Protein AF-A0AAT9R7Y6-F1 (afdb_monomer_lite)

Sequence (185 aa):
MARWHEGDIVTPNVPTDHPEDPVGEVVMANPDGGVLVVFPLAGHEIYHPDELAPAERSRLYKESGWRVGDTVTPTIEIDHAYDRVGTITTITEHGDVVVLFPRAGERHYAPTCLAPADPSHRYRYKESDWRIGDAVTPTVETGHPDETVGEVHQITEDGDVVVLFARAGEEVYAPDRLAPAHRAP

Structure (mmCIF, N/CA/C/O backbone):
data_AF-A0AAT9R7Y6-F1
#
_entry.id   AF-A0AAT9R7Y6-F1
#
loop_
_atom_site.group_PDB
_atom_site.id
_atom_site.type_symbol
_atom_site.label_atom_id
_atom_site.label_alt_id
_atom_site.label_comp_id
_atom_site.label_asym_id
_atom_site.label_entity_id
_atom_site.label_seq_id
_atom_site.pdbx_PDB_ins_code
_atom_site.Cartn_x
_atom_site.Cartn_y
_atom_site.Cartn_z
_atom_site.occupancy
_atom_site.B_iso_or_equiv
_atom_site.auth_seq_id
_atom_site.auth_comp_id
_atom_site.auth_asym_id
_atom_site.auth_atom_id
_atom_site.pdbx_PDB_model_num
ATOM 1 N N . MET A 1 1 ? -3.098 -6.196 34.859 1.00 46.56 1 MET A N 1
ATOM 2 C CA . MET A 1 1 ? -3.034 -7.114 33.701 1.00 46.56 1 MET A CA 1
ATOM 3 C C . MET A 1 1 ? -3.306 -6.266 32.478 1.00 46.56 1 MET A C 1
ATOM 5 O O . MET A 1 1 ? -4.328 -5.591 32.482 1.00 46.56 1 MET A O 1
ATOM 9 N N . ALA A 1 2 ? -2.378 -6.208 31.520 1.00 54.97 2 ALA A N 1
ATOM 10 C CA . ALA A 1 2 ? -2.570 -5.411 30.313 1.00 54.97 2 ALA A CA 1
ATOM 11 C C . ALA A 1 2 ? -3.749 -5.997 29.522 1.00 54.97 2 ALA A C 1
ATOM 13 O O . ALA A 1 2 ? -3.766 -7.186 29.222 1.00 54.97 2 ALA A O 1
ATOM 14 N N . ARG A 1 3 ? -4.773 -5.172 29.291 1.00 74.31 3 ARG A N 1
ATOM 15 C CA . ARG A 1 3 ? -6.012 -5.551 28.593 1.00 74.31 3 ARG A CA 1
ATOM 16 C C . ARG A 1 3 ? -5.819 -5.672 27.074 1.00 74.31 3 ARG A C 1
ATOM 18 O O . ARG A 1 3 ? -6.680 -6.234 26.408 1.00 74.31 3 ARG A O 1
ATOM 25 N N . TRP A 1 4 ? -4.709 -5.148 26.569 1.00 84.06 4 TRP A N 1
ATOM 26 C CA . TRP A 1 4 ? -4.433 -4.930 25.157 1.00 84.06 4 TRP A CA 1
ATOM 27 C C . TRP A 1 4 ? -3.405 -5.924 24.629 1.00 84.06 4 TRP A C 1
ATOM 29 O O . TRP A 1 4 ? -2.445 -6.255 25.329 1.00 84.06 4 TRP A O 1
ATOM 39 N N . HIS A 1 5 ? -3.611 -6.367 23.397 1.00 82.69 5 HIS A N 1
ATOM 40 C CA . HIS A 1 5 ? -2.756 -7.288 22.661 1.00 82.69 5 HIS A CA 1
ATOM 41 C C . HIS A 1 5 ? -2.187 -6.594 21.426 1.00 82.69 5 HIS A C 1
ATOM 43 O O . HIS A 1 5 ? -2.750 -5.623 20.929 1.00 82.69 5 HIS A O 1
ATOM 49 N N . GLU A 1 6 ? -1.061 -7.100 20.931 1.00 82.62 6 GLU A N 1
ATOM 50 C CA . GLU A 1 6 ? -0.504 -6.669 19.649 1.00 82.62 6 GLU A CA 1
ATOM 51 C C . GLU A 1 6 ? -1.543 -6.850 18.526 1.00 82.62 6 GLU A C 1
ATOM 53 O O . GLU A 1 6 ? -2.203 -7.889 18.449 1.00 82.62 6 GLU A O 1
ATOM 58 N N . GLY A 1 7 ? -1.721 -5.817 17.703 1.00 71.88 7 GLY A N 1
ATOM 59 C CA . GLY A 1 7 ? -2.751 -5.713 16.669 1.00 71.88 7 GLY A CA 1
ATOM 60 C C . GLY A 1 7 ? -4.094 -5.131 17.137 1.00 71.88 7 GLY A C 1
ATOM 61 O O . GLY A 1 7 ? -4.954 -4.851 16.297 1.00 71.88 7 GLY A O 1
ATOM 62 N N . ASP A 1 8 ? -4.308 -4.925 18.446 1.00 78.69 8 ASP A N 1
ATOM 63 C CA . ASP A 1 8 ? -5.519 -4.256 18.939 1.00 78.69 8 ASP A CA 1
ATOM 64 C C . ASP A 1 8 ? -5.539 -2.798 18.489 1.00 78.69 8 ASP A C 1
ATOM 66 O O . ASP A 1 8 ? -4.523 -2.107 18.512 1.00 78.69 8 ASP A O 1
ATOM 70 N N . ILE A 1 9 ? -6.715 -2.299 18.110 1.00 80.31 9 ILE A N 1
ATOM 71 C CA . ILE A 1 9 ? -6.837 -0.943 17.572 1.00 80.31 9 ILE A CA 1
ATOM 72 C C . ILE A 1 9 ? -7.627 -0.066 18.515 1.00 80.31 9 ILE A C 1
ATOM 74 O O . ILE A 1 9 ? -8.733 -0.391 18.962 1.00 80.31 9 ILE A O 1
ATOM 78 N N . VAL A 1 10 ? -7.000 1.054 18.839 1.00 83.75 10 VAL A N 1
ATOM 79 C CA . VAL A 1 10 ? -7.324 1.845 20.010 1.00 83.75 10 VAL A CA 1
ATOM 80 C C . VAL A 1 10 ? -7.398 3.319 19.661 1.00 83.75 10 VAL A C 1
ATOM 82 O O . VAL A 1 10 ? -6.774 3.802 18.717 1.00 83.75 10 VAL A O 1
ATOM 85 N N . THR A 1 11 ? -8.178 4.030 20.458 1.00 86.31 11 THR A N 1
ATOM 86 C CA . THR A 1 11 ? -8.252 5.485 20.459 1.00 86.31 11 THR A CA 1
ATOM 87 C C . THR A 1 11 ? -7.922 5.968 21.864 1.00 86.31 11 THR A C 1
ATOM 89 O O . THR A 1 11 ? -8.526 5.468 22.824 1.00 86.31 11 THR A O 1
ATOM 92 N N . PRO A 1 12 ? -7.000 6.932 22.017 1.00 87.00 12 PRO A N 1
ATOM 93 C CA . PRO A 1 12 ? -6.806 7.613 23.284 1.00 87.00 12 PRO A CA 1
ATOM 94 C C . PRO A 1 12 ? -8.111 8.247 23.770 1.00 87.00 12 PRO A C 1
ATOM 96 O O . PRO A 1 12 ? -8.802 8.941 23.027 1.00 87.00 12 PRO A O 1
ATOM 99 N N . ASN A 1 13 ? -8.461 8.018 25.032 1.00 84.69 13 ASN A N 1
ATOM 100 C CA . ASN A 1 13 ? -9.582 8.686 25.698 1.00 84.69 13 ASN A CA 1
ATOM 101 C C . ASN A 1 13 ? -9.135 9.936 26.486 1.00 84.69 13 ASN A C 1
ATOM 103 O O . ASN A 1 13 ? -9.957 10.613 27.110 1.00 84.69 13 ASN A O 1
ATOM 107 N N . VAL A 1 14 ? -7.838 10.245 26.427 1.00 85.12 14 VAL A N 1
ATOM 108 C CA . VAL A 1 14 ? -7.195 11.446 26.961 1.00 85.12 14 VAL A CA 1
ATOM 109 C C . VAL A 1 14 ? -6.924 12.456 25.838 1.00 85.12 14 VAL A C 1
ATOM 111 O O . VAL A 1 14 ? -6.884 12.072 24.670 1.00 85.12 14 VAL A O 1
ATOM 114 N N . PRO A 1 15 ? -6.747 13.754 26.150 1.00 83.06 15 PRO A N 1
ATOM 115 C CA . PRO A 1 15 ? -6.345 14.740 25.149 1.00 83.06 15 PRO A CA 1
ATOM 116 C C . PRO A 1 15 ? -5.016 14.358 24.481 1.00 83.06 15 PRO A C 1
ATOM 118 O O . PRO A 1 15 ? -4.038 14.114 25.184 1.00 83.06 15 PRO A O 1
ATOM 121 N N . THR A 1 16 ? -4.988 14.355 23.147 1.00 79.44 16 THR A N 1
ATOM 122 C CA . THR A 1 16 ? -3.784 14.123 22.325 1.00 79.44 16 THR A CA 1
ATOM 123 C C . THR A 1 16 ? -3.357 15.432 21.654 1.00 79.44 16 THR A C 1
ATOM 125 O O . THR A 1 16 ? -4.170 16.347 21.483 1.00 79.44 16 THR A O 1
ATOM 128 N N . ASP A 1 17 ? -2.078 15.553 21.305 1.00 77.38 17 ASP A N 1
ATOM 129 C CA . ASP A 1 17 ? -1.523 16.686 20.552 1.00 77.38 17 ASP A CA 1
ATOM 130 C C . ASP A 1 17 ? -1.648 16.528 19.022 1.00 77.38 17 ASP A C 1
ATOM 132 O O . ASP A 1 17 ? -1.285 17.443 18.285 1.00 77.38 17 ASP A O 1
ATOM 136 N N . HIS A 1 18 ? -2.242 15.422 18.569 1.00 69.56 18 HIS A N 1
ATOM 137 C CA . HIS A 1 18 ? -2.509 15.050 17.176 1.00 69.56 18 HIS A CA 1
ATOM 138 C C . HIS A 1 18 ? -3.977 14.589 17.011 1.00 69.56 18 HIS A C 1
ATOM 140 O O . HIS A 1 18 ? -4.252 13.433 16.681 1.00 69.56 18 HIS A O 1
ATOM 146 N N . PRO A 1 19 ? -4.973 15.464 17.265 1.00 68.00 19 PRO A N 1
ATOM 147 C CA . PRO A 1 19 ? -6.396 15.111 17.178 1.00 68.00 19 PRO A CA 1
ATOM 148 C C . PRO A 1 19 ? -6.853 14.692 15.769 1.00 68.00 19 PRO A C 1
ATOM 150 O O . PRO A 1 19 ? -7.912 14.082 15.620 1.00 68.00 19 PRO A O 1
ATOM 153 N N . GLU A 1 20 ? -6.084 15.034 14.737 1.00 65.94 20 GLU A N 1
ATOM 154 C CA . GLU A 1 20 ? -6.252 14.575 13.359 1.00 65.94 20 GLU A CA 1
ATOM 155 C C . GLU A 1 20 ? -5.920 13.091 13.154 1.00 65.94 20 GLU A C 1
ATOM 157 O O . GLU A 1 20 ? -6.312 12.527 12.132 1.00 65.94 20 GLU A O 1
ATOM 162 N N . ASP A 1 21 ? -5.247 12.459 14.119 1.00 70.25 21 ASP A N 1
ATOM 163 C CA . ASP A 1 21 ? -4.779 11.077 14.051 1.00 70.25 21 ASP A CA 1
ATOM 164 C C . ASP A 1 21 ? -5.246 10.245 15.265 1.00 70.25 21 ASP A C 1
ATOM 166 O O . ASP A 1 21 ? -4.451 9.756 16.061 1.00 70.25 21 ASP A O 1
ATOM 170 N N . PRO A 1 22 ? -6.569 10.089 15.467 1.00 74.19 22 PRO A N 1
ATOM 171 C CA . PRO A 1 22 ? -7.130 9.590 16.724 1.00 74.19 22 PRO A CA 1
ATOM 172 C C . PRO A 1 22 ? -7.092 8.060 16.876 1.00 74.19 22 PRO A C 1
ATOM 174 O O . PRO A 1 22 ? -7.660 7.523 17.831 1.00 74.19 22 PRO A O 1
ATOM 177 N N . VAL A 1 23 ? -6.518 7.328 15.919 1.00 80.81 23 VAL A N 1
ATOM 178 C CA . VAL A 1 23 ? -6.541 5.859 15.907 1.00 80.81 23 VAL A CA 1
ATOM 179 C C . VAL A 1 23 ? -5.156 5.310 15.672 1.00 80.81 23 VAL A C 1
ATOM 181 O O . VAL A 1 23 ? -4.542 5.597 14.650 1.00 80.81 23 VAL A O 1
ATOM 184 N N . GLY A 1 24 ? -4.725 4.446 16.581 1.00 81.50 24 GLY A N 1
ATOM 185 C CA . GLY A 1 24 ? -3.465 3.737 16.460 1.00 81.50 24 GLY A CA 1
ATOM 186 C C . GLY A 1 24 ? -3.615 2.240 16.692 1.00 81.50 24 GLY A C 1
ATOM 187 O O . GLY A 1 24 ? -4.640 1.751 17.181 1.00 81.50 24 GLY A O 1
ATOM 188 N N . GLU A 1 25 ? -2.575 1.511 16.315 1.00 84.12 25 GLU A N 1
ATOM 189 C CA . GLU A 1 25 ? -2.444 0.070 16.500 1.00 84.12 25 GLU A CA 1
ATOM 190 C C . GLU A 1 25 ? -1.511 -0.227 17.669 1.00 84.12 25 GLU A C 1
ATOM 192 O O . GLU A 1 25 ? -0.417 0.325 17.763 1.00 84.12 25 GLU A O 1
ATOM 197 N N . VAL A 1 26 ? -1.921 -1.116 18.564 1.00 86.25 26 VAL A N 1
ATOM 198 C CA . VAL A 1 26 ? -1.060 -1.617 19.630 1.00 86.25 26 VAL A CA 1
ATOM 199 C C . VAL A 1 26 ? 0.008 -2.506 19.006 1.00 86.25 26 VAL A C 1
ATO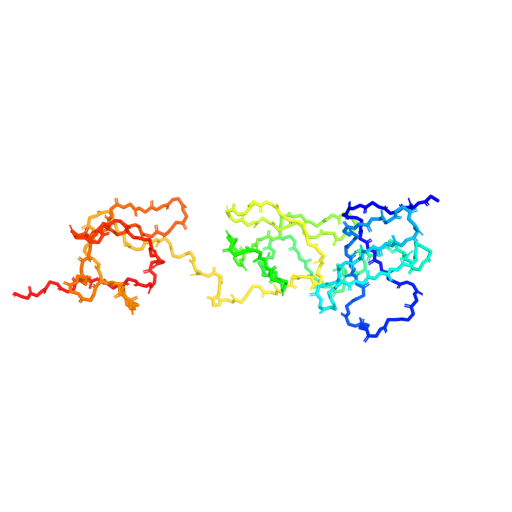M 201 O O . VAL A 1 26 ? -0.300 -3.565 18.476 1.00 86.25 26 VAL A O 1
ATOM 204 N N . VAL A 1 27 ? 1.273 -2.117 19.117 1.00 86.88 27 VAL A N 1
ATOM 205 C CA . VAL A 1 27 ? 2.407 -2.930 18.636 1.00 86.88 27 VAL A CA 1
ATOM 206 C C . VAL A 1 27 ? 3.106 -3.676 19.767 1.00 86.88 27 VAL A C 1
ATOM 208 O O . VAL A 1 27 ? 3.851 -4.620 19.534 1.00 86.88 27 VAL A O 1
ATOM 211 N N . MET A 1 28 ? 2.897 -3.249 21.016 1.00 86.31 28 MET A N 1
ATOM 212 C CA . MET A 1 28 ? 3.479 -3.909 22.180 1.00 86.31 28 MET A CA 1
ATOM 213 C C . MET A 1 28 ? 2.728 -3.538 23.456 1.00 86.31 28 MET A C 1
ATOM 215 O O . MET A 1 28 ? 2.480 -2.365 23.726 1.00 86.31 28 MET A O 1
ATOM 219 N N . ALA A 1 29 ? 2.439 -4.529 24.296 1.00 83.88 29 ALA A N 1
ATOM 220 C CA . ALA A 1 29 ? 2.005 -4.307 25.671 1.00 83.88 29 ALA A CA 1
ATOM 221 C C . ALA A 1 29 ? 3.165 -4.630 26.622 1.00 83.88 29 ALA A C 1
ATOM 223 O O . ALA A 1 29 ? 3.562 -5.789 26.766 1.00 83.88 29 ALA A O 1
ATOM 224 N N . ASN A 1 30 ? 3.719 -3.608 27.275 1.00 78.06 30 ASN A N 1
ATOM 225 C CA . ASN A 1 30 ? 4.827 -3.784 28.203 1.00 78.06 30 ASN A CA 1
ATOM 226 C C . ASN A 1 30 ? 4.354 -4.471 29.495 1.00 78.06 30 ASN A C 1
ATOM 228 O O . ASN A 1 30 ? 3.314 -4.098 30.052 1.00 78.06 30 ASN A O 1
ATOM 232 N N . PRO A 1 31 ? 5.152 -5.403 30.051 1.00 68.75 31 PRO A N 1
ATOM 233 C CA . PRO A 1 31 ? 4.879 -6.009 31.357 1.00 68.75 31 PRO A CA 1
ATOM 234 C C . PRO A 1 31 ? 4.775 -4.973 32.483 1.00 68.75 31 PRO A C 1
ATOM 236 O O . PRO A 1 31 ? 4.030 -5.173 33.441 1.00 68.75 31 PRO A O 1
ATOM 239 N N . ASP A 1 32 ? 5.484 -3.852 32.324 1.00 73.25 32 ASP A N 1
ATOM 240 C CA . ASP A 1 32 ? 5.556 -2.740 33.276 1.00 73.25 32 ASP A CA 1
ATOM 241 C C . ASP A 1 32 ? 4.325 -1.814 33.235 1.00 73.25 32 ASP A C 1
ATOM 243 O O . ASP A 1 32 ? 4.247 -0.850 33.993 1.00 73.25 32 ASP A O 1
ATOM 247 N N . GLY A 1 33 ? 3.337 -2.120 32.383 1.00 76.69 33 GLY A N 1
ATOM 248 C CA . GLY A 1 33 ? 2.025 -1.472 32.388 1.00 76.69 33 GLY A CA 1
ATOM 249 C C . GLY A 1 33 ? 1.839 -0.336 31.385 1.00 76.69 33 GLY A C 1
ATOM 250 O O . GLY A 1 33 ? 0.846 0.367 31.496 1.00 76.69 33 GLY A O 1
ATOM 251 N N . GLY A 1 34 ? 2.741 -0.159 30.417 1.00 88.00 34 GLY A N 1
ATOM 252 C CA . GLY A 1 34 ? 2.553 0.747 29.275 1.00 88.00 34 GLY A CA 1
ATOM 253 C C . GLY A 1 34 ? 2.140 -0.002 28.006 1.00 88.00 34 GLY A C 1
ATOM 254 O O . GLY A 1 34 ? 2.498 -1.163 27.826 1.00 88.00 34 GLY A O 1
ATOM 255 N N . VAL A 1 35 ? 1.410 0.657 27.115 1.00 90.88 35 VAL A N 1
ATOM 256 C CA . VAL A 1 35 ? 0.997 0.130 25.809 1.00 90.88 35 VAL A CA 1
ATOM 257 C C . VAL A 1 35 ? 1.606 1.014 24.736 1.00 90.88 35 VAL A C 1
ATOM 259 O O . VAL A 1 35 ? 1.324 2.207 24.697 1.00 90.88 35 VAL A O 1
ATOM 262 N N . LEU A 1 36 ? 2.461 0.437 23.896 1.00 91.25 36 LEU A N 1
ATOM 263 C CA . LEU A 1 36 ? 3.014 1.112 22.732 1.00 91.25 36 LEU A CA 1
ATOM 264 C C . LEU A 1 36 ? 1.991 1.032 21.602 1.00 91.25 36 LEU A C 1
ATOM 266 O O . LEU A 1 36 ? 1.626 -0.060 21.159 1.00 91.25 36 LEU A O 1
ATOM 270 N N . VAL A 1 37 ? 1.546 2.198 21.161 1.00 88.75 37 VAL A N 1
ATOM 271 C CA . VAL A 1 37 ? 0.582 2.399 20.088 1.00 88.75 37 VAL A CA 1
ATOM 272 C C . VAL A 1 37 ? 1.287 3.123 18.948 1.00 88.75 37 VAL A C 1
ATOM 274 O O . VAL A 1 37 ? 2.041 4.064 19.181 1.00 88.75 37 VAL A O 1
ATOM 277 N N . VAL A 1 38 ? 1.063 2.682 17.717 1.00 84.69 38 VAL A N 1
ATOM 278 C CA . VAL A 1 38 ? 1.555 3.351 16.513 1.00 84.69 38 VAL A CA 1
ATOM 279 C C . VAL A 1 38 ? 0.387 3.993 15.798 1.00 84.69 38 VAL A C 1
ATOM 281 O O . VAL A 1 38 ? -0.538 3.307 15.362 1.00 84.69 38 VAL A O 1
ATOM 284 N N . PHE A 1 39 ? 0.449 5.311 15.671 1.00 80.50 39 PHE A N 1
ATOM 285 C CA . PHE A 1 39 ? -0.481 6.095 14.884 1.00 80.50 39 PHE A CA 1
ATOM 286 C C . PHE A 1 39 ? 0.083 6.363 13.477 1.00 80.50 39 PHE A C 1
ATOM 288 O O . PHE A 1 39 ? 1.293 6.562 13.327 1.00 80.50 39 PHE A O 1
ATOM 295 N N . PRO A 1 40 ? -0.768 6.377 12.439 1.00 70.88 40 PRO A N 1
ATOM 296 C CA . PRO A 1 40 ? -0.383 6.623 11.048 1.00 70.88 40 PRO A CA 1
ATOM 297 C C . PRO A 1 40 ? 0.440 7.890 10.774 1.00 70.88 40 PRO A C 1
ATOM 299 O O . PRO A 1 40 ? 1.342 7.856 9.937 1.00 70.88 40 PRO A O 1
ATOM 302 N N . LEU A 1 41 ? 0.113 9.008 11.422 1.00 66.81 41 LEU A N 1
ATOM 303 C CA . LEU A 1 41 ? 0.727 10.324 11.215 1.00 66.81 41 LEU A CA 1
ATOM 304 C C . LEU A 1 41 ? 1.649 10.710 12.377 1.00 66.81 41 LEU A C 1
ATOM 306 O O . LEU A 1 41 ? 2.736 11.235 12.137 1.00 66.81 41 LEU A O 1
ATOM 310 N N . ALA A 1 42 ? 1.228 10.454 13.619 1.00 73.31 42 ALA A N 1
ATOM 311 C CA . ALA A 1 42 ? 1.977 10.828 14.820 1.00 73.31 42 ALA A CA 1
ATOM 312 C C . ALA A 1 42 ? 3.100 9.834 15.169 1.00 73.31 42 ALA A C 1
ATOM 314 O O . ALA A 1 42 ? 4.061 10.183 15.856 1.00 73.31 42 ALA A O 1
ATOM 315 N N . GLY A 1 43 ? 3.046 8.610 14.636 1.00 79.94 43 GLY A N 1
ATOM 316 C CA . GLY A 1 43 ? 4.054 7.587 14.882 1.00 79.94 43 GLY A CA 1
ATOM 317 C C . GLY A 1 43 ? 3.874 6.897 16.235 1.00 79.94 43 GLY A C 1
ATOM 318 O O . GLY A 1 43 ? 2.763 6.572 16.636 1.00 79.94 43 GLY A O 1
ATOM 319 N N . HIS A 1 44 ? 4.979 6.573 16.907 1.00 88.00 44 HIS A N 1
ATOM 320 C CA . HIS A 1 44 ? 4.973 5.699 18.083 1.00 88.00 44 HIS A CA 1
ATOM 321 C C . HIS A 1 44 ? 4.746 6.479 19.377 1.00 88.00 44 HIS A C 1
ATOM 323 O O . HIS A 1 44 ? 5.513 7.389 19.690 1.00 88.00 44 HIS A O 1
ATOM 329 N N . GLU A 1 45 ? 3.796 6.032 20.190 1.00 89.69 45 GLU A N 1
ATOM 330 C CA . GLU A 1 45 ? 3.478 6.640 21.478 1.00 89.69 45 GLU A CA 1
ATOM 331 C C . GLU A 1 45 ? 3.133 5.604 22.548 1.00 89.69 45 GLU A C 1
ATOM 333 O O . GLU A 1 45 ? 2.643 4.516 22.257 1.00 89.69 45 GLU A O 1
ATOM 338 N N . ILE A 1 46 ? 3.389 5.937 23.815 1.00 90.88 46 ILE A N 1
ATOM 339 C CA . ILE A 1 46 ? 3.147 5.038 24.946 1.00 90.88 46 ILE A CA 1
ATOM 340 C C . ILE A 1 46 ? 2.003 5.584 25.792 1.00 90.88 46 ILE A C 1
ATOM 342 O O . ILE A 1 46 ? 2.095 6.692 26.313 1.00 90.88 46 ILE A O 1
ATOM 346 N N . TYR A 1 47 ? 0.985 4.754 25.995 1.00 89.38 47 TYR A N 1
ATOM 347 C CA . TYR A 1 47 ? -0.192 5.058 26.805 1.00 89.38 47 TYR A CA 1
ATOM 348 C C . TYR A 1 47 ? -0.294 4.136 28.012 1.00 89.38 47 TYR A C 1
ATOM 350 O O . TYR A 1 47 ? 0.157 2.986 27.988 1.00 89.38 47 TYR A O 1
ATOM 358 N N . HIS A 1 48 ? -0.953 4.603 29.068 1.00 90.62 48 HIS A N 1
ATOM 359 C CA . HIS A 1 48 ? -1.454 3.706 30.097 1.00 90.62 48 HIS A CA 1
ATOM 360 C C . HIS A 1 48 ? -2.660 2.907 29.545 1.00 90.62 48 HIS A C 1
ATOM 362 O O . HIS A 1 48 ? -3.489 3.467 28.830 1.00 90.62 48 HIS A O 1
ATOM 368 N N . PRO A 1 49 ? -2.837 1.613 29.881 1.00 88.00 49 PRO A N 1
ATOM 369 C CA . PRO A 1 49 ? -3.940 0.786 29.386 1.00 88.00 49 PRO A CA 1
ATOM 370 C C . PRO A 1 49 ? -5.336 1.383 29.588 1.00 88.00 49 PRO A C 1
ATOM 372 O O . PRO A 1 49 ? -6.226 1.120 28.783 1.00 88.00 49 PRO A O 1
ATOM 375 N N . ASP A 1 50 ? -5.525 2.159 30.656 1.00 88.12 50 ASP A N 1
ATOM 376 C CA . ASP A 1 50 ? -6.801 2.813 30.980 1.00 88.12 50 ASP A CA 1
ATOM 377 C C . ASP A 1 50 ? -7.039 4.111 30.183 1.00 88.12 50 ASP A C 1
ATOM 379 O O . ASP A 1 50 ? -8.169 4.595 30.116 1.00 88.12 50 ASP A O 1
ATOM 383 N N . GLU A 1 51 ? -5.996 4.662 29.556 1.00 89.94 51 GLU A N 1
ATOM 384 C CA . GLU A 1 51 ? -6.071 5.842 28.678 1.00 89.94 51 GLU A CA 1
ATOM 385 C C . GLU A 1 51 ? -6.484 5.473 27.249 1.00 89.94 51 GLU A C 1
ATOM 387 O O . GLU A 1 51 ? -6.665 6.340 26.398 1.00 89.94 51 GLU A O 1
ATOM 392 N N . LEU A 1 52 ? -6.651 4.179 26.979 1.00 87.19 52 LEU A N 1
ATOM 393 C CA . LEU A 1 52 ? -7.051 3.648 25.689 1.00 87.19 52 LEU A CA 1
ATOM 394 C C . LEU A 1 52 ? -8.488 3.134 25.758 1.00 87.19 52 LEU A C 1
ATOM 396 O O . LEU A 1 52 ? -8.912 2.485 26.717 1.00 87.19 52 LEU A O 1
ATOM 400 N N . ALA A 1 53 ? -9.245 3.404 24.706 1.00 84.50 53 ALA A N 1
ATOM 401 C CA . ALA A 1 53 ? -10.525 2.773 24.436 1.00 84.50 53 ALA A CA 1
ATOM 402 C C . ALA A 1 53 ? -10.420 1.970 23.134 1.00 84.50 53 ALA A C 1
ATOM 404 O O . ALA A 1 53 ? -9.628 2.337 22.264 1.00 84.50 53 ALA A O 1
ATOM 405 N N . PRO A 1 54 ? -11.216 0.898 22.954 1.00 79.81 54 PRO A N 1
ATOM 406 C CA . PRO A 1 54 ? -11.320 0.259 21.651 1.00 79.81 54 PRO A CA 1
ATOM 407 C C . PRO A 1 54 ? -11.775 1.311 20.643 1.00 79.81 54 PRO A C 1
ATOM 409 O O . PRO A 1 54 ? -12.753 2.018 20.903 1.00 79.81 54 PRO A O 1
ATOM 412 N N . ALA A 1 55 ? -11.077 1.434 19.518 1.00 70.81 55 ALA A N 1
ATOM 413 C CA . ALA A 1 55 ? -11.497 2.378 18.496 1.00 70.81 55 ALA A CA 1
ATOM 414 C C . ALA A 1 55 ? -12.875 1.957 17.956 1.00 70.81 55 ALA A C 1
ATOM 416 O O . ALA A 1 55 ? -13.066 0.816 17.526 1.00 70.81 55 ALA A O 1
ATOM 417 N N . GLU A 1 56 ? -13.843 2.878 17.924 1.00 61.88 56 GLU A N 1
ATOM 418 C CA . GLU A 1 56 ? -15.107 2.670 17.207 1.00 61.88 56 GLU A CA 1
ATOM 419 C C . GLU A 1 56 ? -14.860 2.795 15.694 1.00 61.88 56 GLU A C 1
ATOM 421 O O . GLU A 1 56 ? -15.280 3.750 15.034 1.00 61.88 56 GLU A O 1
ATOM 426 N N . ARG A 1 57 ? -14.172 1.798 15.126 1.00 53.81 57 ARG A N 1
ATOM 427 C CA . ARG A 1 57 ? -13.852 1.669 13.693 1.00 53.81 57 ARG A CA 1
ATOM 428 C C . ARG A 1 57 ? -15.098 1.853 12.793 1.00 53.81 57 ARG A C 1
ATOM 430 O O . ARG A 1 57 ? -15.000 2.357 11.675 1.00 53.81 57 ARG A O 1
ATOM 437 N N . SER A 1 58 ? -16.300 1.577 13.305 1.00 43.81 58 SER A N 1
ATOM 438 C CA . SER A 1 58 ? -17.584 1.685 12.599 1.00 43.81 58 SER A CA 1
ATOM 439 C C . SER A 1 58 ? -18.129 3.115 12.504 1.00 43.81 58 SER A C 1
ATOM 441 O O . SER A 1 58 ? -18.976 3.381 11.647 1.00 43.81 58 SER A O 1
ATOM 443 N N . ARG A 1 59 ? -17.648 4.053 13.328 1.00 51.78 59 ARG A N 1
ATOM 444 C CA . ARG A 1 59 ? -17.920 5.489 13.165 1.00 51.78 59 ARG A CA 1
ATOM 445 C C . ARG A 1 59 ? -17.019 6.098 12.090 1.00 51.78 59 ARG A C 1
ATOM 447 O O . ARG A 1 59 ? -17.522 6.780 11.204 1.00 51.78 59 ARG A O 1
ATOM 454 N N . LEU A 1 60 ? -15.733 5.751 12.102 1.00 50.25 60 LEU A N 1
ATOM 455 C CA . LEU A 1 60 ? -14.746 6.205 11.114 1.00 50.25 60 LEU A CA 1
ATOM 456 C C . LEU A 1 60 ? -15.062 5.703 9.700 1.00 50.25 60 LEU A C 1
ATOM 458 O O . LEU A 1 60 ? -14.963 6.463 8.744 1.00 50.25 60 LEU A O 1
ATOM 462 N N . TYR A 1 61 ? -15.545 4.464 9.567 1.00 49.31 61 TYR A N 1
ATOM 463 C CA . TYR A 1 61 ? -16.092 3.952 8.306 1.00 49.31 61 TYR A CA 1
ATOM 464 C C . TYR A 1 61 ? -17.316 4.751 7.812 1.00 49.31 61 TYR A C 1
ATOM 466 O O . TYR A 1 61 ? -17.417 5.096 6.634 1.00 49.31 61 TYR A O 1
ATOM 474 N N . LYS A 1 62 ? -18.270 5.065 8.702 1.00 51.12 62 LYS A N 1
ATOM 475 C CA . LYS A 1 62 ? -19.476 5.827 8.325 1.00 51.12 62 LYS A CA 1
ATOM 476 C C . LYS A 1 62 ? -19.144 7.243 7.856 1.00 51.12 62 LYS A C 1
ATOM 478 O O . LYS A 1 62 ? -19.872 7.781 7.026 1.00 51.12 62 LYS A O 1
ATOM 483 N N . GLU A 1 63 ? -18.074 7.827 8.385 1.00 55.97 63 GLU A N 1
ATOM 484 C CA . GLU A 1 63 ? -17.589 9.159 8.020 1.00 55.97 63 GLU A CA 1
ATOM 485 C C . GLU A 1 63 ? -16.711 9.134 6.751 1.00 55.97 63 GLU A C 1
ATOM 487 O O . GLU A 1 63 ? -16.731 10.100 5.991 1.00 55.97 63 GLU A O 1
ATOM 492 N N . SER A 1 64 ? -16.015 8.026 6.458 1.00 59.50 64 SER A N 1
ATOM 493 C CA . SER A 1 64 ? -15.160 7.897 5.266 1.00 59.50 64 SER A CA 1
ATOM 494 C C . SER A 1 64 ? -15.930 7.625 3.968 1.00 59.50 64 SER A C 1
ATOM 496 O O . SER A 1 64 ? -15.448 7.943 2.883 1.00 59.50 64 SER A O 1
ATOM 498 N N . GLY A 1 65 ? -17.126 7.032 4.054 1.00 69.56 65 GLY A N 1
ATOM 499 C CA . GLY A 1 65 ? -17.982 6.769 2.891 1.00 69.56 65 GLY A CA 1
ATOM 500 C C . GLY A 1 65 ? -17.469 5.682 1.936 1.00 69.56 65 GLY A C 1
AT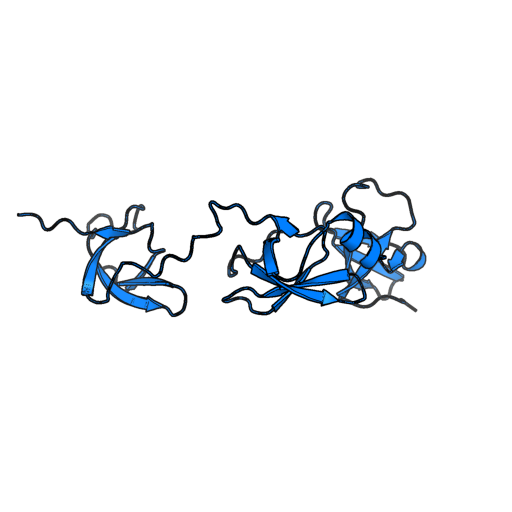OM 501 O O . GLY A 1 65 ? -18.012 5.558 0.835 1.00 69.56 65 GLY A O 1
ATOM 502 N N . TRP A 1 66 ? -16.464 4.903 2.356 1.00 81.50 66 TRP A N 1
ATOM 503 C CA . TRP A 1 66 ? -15.873 3.813 1.575 1.00 81.50 66 TRP A CA 1
ATOM 504 C C . TRP A 1 66 ? -16.889 2.724 1.231 1.00 81.50 66 TRP A C 1
ATOM 506 O O . TRP A 1 66 ? -17.837 2.469 1.973 1.00 81.50 66 TRP A O 1
ATOM 516 N N . ARG A 1 67 ? -16.697 2.049 0.100 1.00 84.06 67 ARG A N 1
ATOM 517 C CA . ARG A 1 67 ? -17.548 0.945 -0.352 1.00 84.06 67 ARG A CA 1
ATOM 518 C C . ARG A 1 67 ? -16.701 -0.223 -0.826 1.00 84.06 67 ARG A C 1
ATOM 520 O O . ARG A 1 67 ? -15.626 -0.046 -1.390 1.00 84.06 67 ARG A O 1
ATOM 527 N N . VAL A 1 68 ? -17.227 -1.435 -0.648 1.00 84.38 68 VAL A N 1
ATOM 528 C CA . VAL A 1 68 ? -16.681 -2.618 -1.324 1.00 84.38 68 VAL A CA 1
ATOM 529 C C . VAL A 1 68 ? -16.658 -2.348 -2.830 1.00 84.38 68 VAL A C 1
ATOM 531 O O . VAL A 1 68 ? -17.660 -1.914 -3.400 1.00 84.38 68 VAL A O 1
ATOM 534 N N . GLY A 1 69 ? -15.509 -2.596 -3.453 1.00 80.19 69 GLY A N 1
ATOM 535 C CA . GLY A 1 69 ? -15.224 -2.291 -4.852 1.00 80.19 69 GLY A CA 1
ATOM 536 C C . GLY A 1 69 ? -14.497 -0.964 -5.085 1.00 80.19 69 GLY A C 1
ATOM 537 O O . GLY A 1 69 ? -14.001 -0.757 -6.192 1.00 80.19 69 GLY A O 1
ATOM 538 N N . ASP A 1 70 ? -14.382 -0.085 -4.083 1.00 84.50 70 ASP A N 1
ATOM 539 C CA . ASP A 1 70 ? -13.600 1.142 -4.239 1.00 84.50 70 ASP A CA 1
ATOM 540 C C . ASP A 1 70 ? -12.109 0.822 -4.383 1.00 84.50 70 ASP A C 1
ATOM 542 O O . ASP A 1 70 ? -11.562 -0.077 -3.738 1.00 84.50 70 ASP A O 1
ATOM 546 N N . THR A 1 71 ? -11.445 1.592 -5.240 1.00 84.75 71 THR A N 1
ATOM 547 C CA . THR A 1 71 ? -10.004 1.506 -5.469 1.00 84.75 71 THR A CA 1
ATOM 548 C C . THR A 1 71 ? -9.286 2.532 -4.597 1.00 84.75 71 THR A C 1
ATOM 550 O O . THR A 1 71 ? -9.565 3.733 -4.692 1.00 84.75 71 THR A O 1
ATOM 553 N N . VAL A 1 72 ? -8.345 2.071 -3.775 1.00 83.75 72 VAL A N 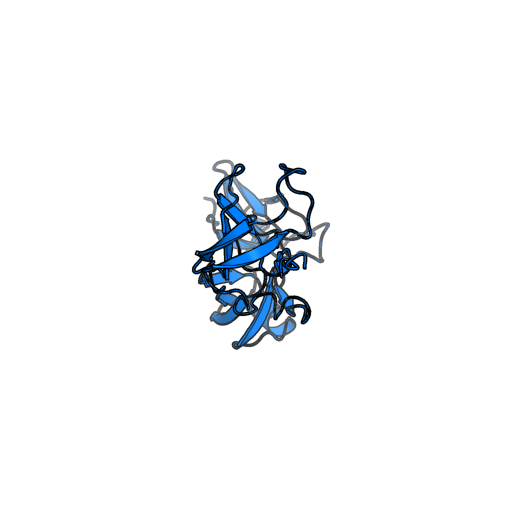1
ATOM 554 C CA . VAL A 1 72 ? -7.705 2.868 -2.719 1.00 83.75 72 VAL A CA 1
ATOM 555 C C . VAL A 1 72 ? -6.186 2.719 -2.715 1.00 83.75 72 VAL A C 1
ATOM 557 O O . VAL A 1 72 ? -5.640 1.724 -3.193 1.00 83.75 72 VAL A O 1
ATOM 560 N N . THR A 1 73 ? -5.512 3.717 -2.150 1.00 81.06 73 THR A N 1
ATOM 561 C CA . THR A 1 73 ? -4.067 3.729 -1.906 1.00 81.06 73 THR A CA 1
ATOM 562 C C . THR A 1 73 ? -3.816 3.953 -0.417 1.00 81.06 73 THR A C 1
ATOM 564 O O . THR A 1 73 ? -4.380 4.900 0.137 1.00 81.06 73 THR A O 1
ATOM 567 N N . PRO A 1 74 ? -2.986 3.127 0.242 1.00 75.19 74 PRO A N 1
ATOM 568 C CA . PRO A 1 74 ? -2.589 3.384 1.620 1.00 75.19 74 PRO A CA 1
ATOM 569 C C . PRO A 1 74 ? -1.804 4.691 1.752 1.00 75.19 74 PRO A C 1
ATOM 571 O O . PRO A 1 74 ? -0.959 5.000 0.913 1.00 75.19 74 PRO A O 1
ATOM 574 N N . THR A 1 75 ? -2.103 5.464 2.792 1.00 71.44 75 THR A N 1
ATOM 575 C CA . THR A 1 75 ? -1.445 6.750 3.088 1.00 71.44 75 THR A CA 1
ATOM 576 C C . THR A 1 75 ? -0.205 6.598 3.964 1.00 71.44 75 THR A C 1
ATOM 578 O O . THR A 1 75 ? 0.618 7.508 4.012 1.00 71.44 75 THR A O 1
ATOM 581 N N . ILE A 1 76 ? -0.063 5.452 4.627 1.00 62.62 76 ILE A N 1
ATOM 582 C CA . ILE A 1 76 ? 1.119 5.084 5.406 1.00 62.62 76 ILE A CA 1
ATOM 583 C C . ILE A 1 76 ? 2.178 4.439 4.512 1.00 62.62 76 ILE A C 1
ATOM 585 O O . ILE A 1 76 ? 1.851 3.766 3.530 1.00 62.62 76 ILE A O 1
ATOM 589 N N . GLU A 1 77 ? 3.449 4.653 4.853 1.00 53.09 77 GLU A N 1
ATOM 590 C CA . GLU A 1 77 ? 4.582 4.055 4.150 1.00 53.09 77 GLU A CA 1
ATOM 591 C C . GLU A 1 77 ? 4.517 2.531 4.303 1.00 53.09 77 GLU A C 1
ATOM 593 O O . GLU A 1 77 ? 4.742 1.973 5.374 1.00 53.09 77 GLU A O 1
ATOM 598 N N . ILE A 1 78 ? 4.124 1.857 3.226 1.00 54.38 78 ILE A N 1
ATOM 599 C CA . ILE A 1 78 ? 4.138 0.401 3.152 1.00 54.38 78 ILE A CA 1
ATOM 600 C C . ILE A 1 78 ? 5.554 0.004 2.751 1.00 54.38 78 ILE A C 1
ATOM 602 O O . ILE A 1 78 ? 6.075 0.527 1.761 1.00 54.38 78 ILE A O 1
ATOM 606 N N . ASP A 1 79 ? 6.147 -0.922 3.503 1.00 47.00 79 ASP A N 1
ATOM 607 C CA . ASP A 1 79 ? 7.455 -1.507 3.208 1.00 47.00 79 ASP A CA 1
ATOM 608 C C . ASP A 1 79 ? 7.569 -1.826 1.705 1.00 47.00 79 ASP A C 1
ATOM 610 O O . ASP A 1 79 ? 6.627 -2.336 1.099 1.00 47.00 79 ASP A O 1
ATOM 614 N N . HIS A 1 80 ? 8.690 -1.455 1.087 1.00 42.53 80 HIS A N 1
ATOM 615 C CA . HIS A 1 80 ? 8.854 -1.130 -0.342 1.00 42.53 80 HIS A CA 1
ATOM 616 C C . HIS A 1 80 ? 8.642 -2.261 -1.386 1.00 42.53 80 HIS A C 1
ATOM 618 O O . HIS A 1 80 ? 9.199 -2.195 -2.481 1.00 42.53 80 HIS A O 1
ATOM 624 N N . ALA A 1 81 ? 7.827 -3.278 -1.108 1.00 46.31 81 ALA A N 1
ATOM 625 C CA . ALA A 1 81 ? 7.581 -4.435 -1.971 1.00 46.31 81 ALA A CA 1
ATOM 626 C C . ALA A 1 81 ? 6.124 -4.579 -2.468 1.00 46.31 81 ALA A C 1
ATOM 628 O O . ALA A 1 81 ? 5.799 -5.590 -3.087 1.00 46.31 81 ALA A O 1
ATOM 629 N N . TYR A 1 82 ? 5.234 -3.612 -2.202 1.00 48.19 82 TYR A N 1
ATOM 630 C CA . TYR A 1 82 ? 3.785 -3.796 -2.388 1.00 48.19 82 TYR A CA 1
ATOM 631 C C . TYR A 1 82 ? 3.131 -2.924 -3.466 1.00 48.19 82 TYR A C 1
ATOM 633 O O . TYR A 1 82 ? 3.601 -1.838 -3.820 1.00 48.19 82 TYR A O 1
ATOM 641 N N . ASP A 1 83 ? 1.985 -3.407 -3.958 1.00 57.16 83 ASP A N 1
ATOM 642 C CA . ASP A 1 83 ? 1.091 -2.668 -4.843 1.00 57.16 83 ASP A CA 1
ATOM 643 C C . ASP A 1 83 ? 0.628 -1.368 -4.181 1.00 57.16 83 ASP A C 1
ATOM 645 O O . ASP A 1 83 ? 0.072 -1.359 -3.085 1.00 57.16 83 ASP A O 1
ATOM 649 N N . ARG A 1 84 ? 0.793 -0.245 -4.882 1.00 66.94 84 ARG A N 1
ATOM 650 C CA . ARG A 1 84 ? 0.351 1.074 -4.392 1.00 66.94 84 ARG A CA 1
ATOM 651 C C . ARG A 1 84 ? -1.162 1.270 -4.449 1.00 66.94 84 ARG A C 1
ATOM 653 O O . ARG A 1 84 ? -1.672 2.304 -4.022 1.00 66.94 84 ARG A O 1
ATOM 660 N N . VAL A 1 85 ? -1.876 0.324 -5.046 1.00 76.94 85 VAL A N 1
ATOM 661 C CA . VAL A 1 85 ? -3.307 0.413 -5.298 1.00 76.94 85 VAL A CA 1
ATOM 662 C C . VAL A 1 85 ? -3.930 -0.948 -5.044 1.00 76.94 85 VAL A C 1
ATOM 664 O O . VAL A 1 85 ? -3.482 -1.950 -5.597 1.00 76.94 85 VAL A O 1
ATOM 667 N N . GLY A 1 86 ? -4.980 -0.968 -4.233 1.00 79.31 86 GLY A N 1
ATOM 668 C CA . GLY A 1 86 ? -5.770 -2.160 -3.965 1.00 79.31 86 GLY A CA 1
ATOM 669 C C . GLY A 1 86 ? -7.261 -1.877 -4.073 1.00 79.31 86 GLY A C 1
ATOM 670 O O . GLY A 1 86 ? -7.692 -0.728 -4.206 1.00 79.31 86 GLY A O 1
ATOM 671 N N . THR A 1 87 ? -8.057 -2.940 -4.043 1.00 85.31 87 THR A N 1
ATOM 672 C CA . THR A 1 87 ? -9.521 -2.850 -4.087 1.00 85.31 87 THR A CA 1
ATOM 673 C C . THR A 1 87 ? -10.099 -3.289 -2.757 1.00 85.31 87 THR A C 1
ATOM 675 O O . THR A 1 87 ? -9.717 -4.333 -2.235 1.00 85.31 87 THR A O 1
ATOM 678 N N . ILE A 1 88 ? -11.043 -2.522 -2.219 1.00 88.19 88 ILE A N 1
ATOM 679 C CA . ILE A 1 88 ? -11.763 -2.918 -1.009 1.00 88.19 88 ILE A CA 1
ATOM 680 C C . ILE A 1 88 ? -12.599 -4.164 -1.322 1.00 88.19 88 ILE A C 1
ATOM 682 O O . ILE A 1 88 ? -13.545 -4.089 -2.106 1.00 88.19 88 ILE A O 1
ATOM 686 N N . THR A 1 89 ? -12.283 -5.304 -0.711 1.00 84.81 89 THR A N 1
ATOM 687 C CA . THR A 1 89 ? -13.049 -6.553 -0.879 1.00 84.81 89 THR A CA 1
ATOM 688 C C . THR A 1 89 ? -14.072 -6.742 0.222 1.00 84.81 89 THR A C 1
ATOM 690 O O . THR A 1 89 ? -15.164 -7.246 -0.033 1.00 84.81 89 THR A O 1
ATOM 693 N N . THR A 1 90 ? -13.747 -6.302 1.436 1.00 84.38 90 THR A N 1
ATOM 694 C CA . THR A 1 90 ? -14.614 -6.459 2.602 1.00 84.38 90 THR A CA 1
ATOM 695 C C . THR A 1 90 ? -14.530 -5.227 3.485 1.00 84.38 90 THR A C 1
ATOM 697 O O . THR A 1 90 ? -13.462 -4.652 3.669 1.00 84.38 90 THR A O 1
ATOM 700 N N . ILE A 1 91 ? -15.665 -4.843 4.063 1.00 81.50 91 ILE A N 1
ATOM 701 C CA . ILE A 1 91 ? -15.707 -3.932 5.203 1.00 81.50 91 ILE A CA 1
ATOM 702 C C . ILE A 1 91 ? -16.298 -4.721 6.365 1.00 81.50 91 ILE A C 1
ATOM 704 O O . ILE A 1 91 ? -17.419 -5.223 6.258 1.00 81.50 91 ILE A O 1
ATOM 708 N N . THR A 1 92 ? -15.528 -4.901 7.435 1.00 72.50 92 THR A N 1
ATOM 709 C CA . THR A 1 92 ? -15.955 -5.724 8.574 1.00 72.50 92 THR A CA 1
ATOM 710 C C . THR A 1 92 ? -17.041 -5.016 9.382 1.00 72.50 92 THR A C 1
ATOM 712 O O . THR A 1 92 ? -17.207 -3.798 9.302 1.00 72.50 92 THR A O 1
ATOM 715 N N . GLU A 1 93 ? -17.770 -5.765 10.213 1.00 58.69 93 GLU A N 1
ATOM 716 C CA . GLU A 1 93 ? -18.767 -5.198 11.137 1.00 58.69 93 GLU A CA 1
ATOM 717 C C . GLU A 1 93 ? -18.165 -4.163 12.098 1.00 58.69 93 GLU A C 1
ATOM 719 O O . GLU A 1 93 ? -18.845 -3.237 12.548 1.00 58.69 93 GLU A O 1
ATOM 724 N N . HIS A 1 94 ? -16.865 -4.294 12.359 1.00 57.53 94 HIS A N 1
ATOM 725 C CA . HIS A 1 94 ? -16.123 -3.368 13.185 1.00 57.53 94 HIS A CA 1
ATOM 726 C C . HIS A 1 94 ? -15.714 -2.117 12.419 1.00 57.53 94 HIS A C 1
ATOM 728 O O . HIS A 1 94 ? -15.539 -1.110 13.077 1.00 57.53 94 HIS A O 1
ATOM 734 N N . GLY A 1 95 ? -15.685 -2.108 11.082 1.00 62.34 95 GLY A N 1
ATOM 735 C CA . GLY A 1 95 ? -15.299 -0.958 10.256 1.00 62.34 95 GLY A CA 1
ATOM 736 C C . GLY A 1 95 ? -13.880 -1.045 9.694 1.00 62.34 95 GLY A C 1
ATOM 737 O O . GLY A 1 95 ? -13.363 -0.040 9.211 1.00 62.34 95 GLY A O 1
ATOM 738 N N . ASP A 1 96 ? -13.261 -2.228 9.739 1.00 68.69 96 ASP A N 1
ATOM 739 C CA . ASP A 1 96 ? -12.010 -2.478 9.025 1.00 68.69 96 ASP A CA 1
ATOM 740 C C . ASP A 1 96 ? -12.243 -2.589 7.546 1.00 68.69 96 ASP A C 1
ATOM 742 O O . ASP A 1 96 ? -13.173 -3.262 7.104 1.00 68.69 96 ASP A O 1
ATOM 746 N N . VAL A 1 97 ? -11.338 -1.985 6.794 1.00 77.44 97 VAL A N 1
ATOM 747 C CA . VAL A 1 97 ? -11.328 -2.076 5.350 1.00 77.44 97 VAL A CA 1
ATOM 748 C C . VAL A 1 97 ? -10.307 -3.131 4.957 1.00 77.44 97 VAL A C 1
ATOM 750 O O . VAL A 1 97 ? -9.103 -2.944 5.122 1.00 77.44 97 VAL A O 1
ATOM 753 N N . VAL A 1 98 ? -10.795 -4.255 4.441 1.00 81.12 98 VAL A N 1
ATOM 754 C CA . VAL A 1 98 ? -9.954 -5.277 3.825 1.00 81.12 98 VAL A CA 1
ATOM 755 C C . VAL A 1 98 ? -9.727 -4.874 2.382 1.00 81.12 98 VAL A C 1
ATOM 757 O O . VAL A 1 98 ? -10.672 -4.745 1.599 1.00 81.12 98 VAL A O 1
ATOM 760 N N . VAL A 1 99 ? -8.465 -4.657 2.047 1.00 82.44 99 VAL A N 1
ATOM 761 C CA . VAL A 1 99 ? -8.022 -4.273 0.716 1.00 82.44 99 VAL A CA 1
ATOM 762 C C . VAL A 1 99 ? -7.256 -5.445 0.125 1.00 82.44 99 VAL A C 1
ATOM 764 O O . VAL A 1 99 ? -6.263 -5.898 0.692 1.00 82.44 99 VAL A O 1
ATOM 767 N N . LEU A 1 100 ? -7.719 -5.935 -1.020 1.00 80.38 100 LEU A N 1
ATOM 768 C CA . LEU A 1 100 ? -6.981 -6.887 -1.831 1.00 80.38 100 LEU A CA 1
ATOM 769 C C . LEU A 1 100 ? -6.027 -6.123 -2.741 1.00 80.38 100 LEU A C 1
ATOM 771 O O . LEU A 1 100 ? -6.450 -5.365 -3.622 1.00 80.38 100 LEU A O 1
ATOM 775 N N . PHE A 1 101 ? -4.743 -6.371 -2.539 1.00 76.25 101 PHE A N 1
ATOM 776 C CA . PHE A 1 101 ? -3.698 -5.991 -3.471 1.00 76.25 101 PHE A CA 1
ATOM 777 C C . PHE A 1 101 ? -3.354 -7.177 -4.377 1.00 76.25 101 PHE A C 1
ATOM 779 O O . PHE A 1 101 ? -3.277 -8.303 -3.878 1.00 76.25 101 PHE A O 1
ATOM 786 N N . PRO A 1 102 ? -3.125 -6.955 -5.682 1.00 69.69 102 PRO A N 1
ATOM 787 C CA . PRO A 1 102 ? -2.805 -8.023 -6.631 1.00 69.69 102 PRO A CA 1
ATOM 788 C C . PRO A 1 102 ? -1.667 -8.969 -6.203 1.00 69.69 102 PRO A C 1
ATOM 790 O O . PRO A 1 102 ? -1.790 -10.178 -6.370 1.00 69.69 102 PRO A O 1
ATOM 793 N N . ARG A 1 103 ? -0.586 -8.430 -5.631 1.00 61.03 103 ARG A N 1
ATOM 794 C CA . ARG A 1 103 ? 0.642 -9.139 -5.231 1.00 61.03 103 ARG A CA 1
ATOM 795 C C . ARG A 1 103 ? 0.769 -9.257 -3.719 1.00 61.03 103 ARG A C 1
ATOM 797 O O . ARG A 1 103 ? 1.179 -10.301 -3.220 1.00 61.03 103 ARG A O 1
ATOM 804 N N . ALA A 1 104 ? 0.385 -8.220 -2.966 1.00 64.06 104 ALA A N 1
ATOM 805 C CA . ALA A 1 104 ? 0.437 -8.302 -1.502 1.00 64.06 104 ALA A CA 1
ATOM 806 C C . ALA A 1 104 ? -0.627 -9.257 -0.932 1.00 64.06 104 ALA A C 1
ATOM 808 O O . ALA A 1 104 ? -0.476 -9.746 0.190 1.00 64.06 104 ALA A O 1
ATOM 809 N N . GLY A 1 105 ? -1.695 -9.529 -1.686 1.00 68.25 105 GLY A N 1
ATOM 810 C CA . GLY A 1 105 ? -2.878 -10.215 -1.186 1.00 68.25 105 GLY A CA 1
ATOM 811 C C . GLY A 1 105 ? -3.709 -9.306 -0.282 1.00 68.25 105 GLY A C 1
ATOM 812 O O . GLY A 1 105 ? -3.637 -8.078 -0.364 1.00 68.25 105 GLY A O 1
ATOM 813 N N . GLU A 1 106 ? -4.527 -9.907 0.576 1.00 79.31 106 GLU A N 1
ATOM 814 C CA . GLU A 1 106 ? -5.411 -9.150 1.462 1.00 79.31 106 GLU A CA 1
ATOM 815 C C . GLU A 1 106 ? -4.647 -8.511 2.622 1.00 79.31 106 GLU A C 1
ATOM 817 O O . GLU A 1 106 ? -3.765 -9.115 3.242 1.00 79.31 106 GLU A O 1
ATOM 822 N N . ARG A 1 107 ? -5.000 -7.265 2.921 1.00 74.81 107 ARG A N 1
ATOM 823 C CA . ARG A 1 107 ? -4.489 -6.502 4.059 1.00 74.81 107 ARG A CA 1
ATOM 824 C C . ARG A 1 107 ? -5.624 -5.734 4.714 1.00 74.81 107 ARG A C 1
ATOM 826 O O . ARG A 1 107 ? -6.571 -5.317 4.051 1.00 74.81 107 ARG A O 1
ATOM 833 N N . HIS A 1 108 ? -5.507 -5.549 6.020 1.00 77.88 108 HIS A N 1
ATOM 834 C CA . HIS A 1 108 ? -6.490 -4.844 6.827 1.00 77.88 108 HIS A CA 1
ATOM 835 C C . HIS A 1 108 ? -6.004 -3.424 7.087 1.00 77.88 108 HIS A C 1
ATOM 837 O O . HIS A 1 108 ? -4.861 -3.227 7.490 1.00 77.88 108 HIS A O 1
ATOM 843 N N . TYR A 1 109 ? -6.882 -2.449 6.876 1.00 71.62 109 TYR A N 1
ATOM 844 C CA . TYR A 1 109 ? -6.604 -1.044 7.135 1.00 71.62 109 TYR A CA 1
ATOM 845 C C . TYR A 1 109 ? -7.708 -0.419 7.968 1.00 71.62 109 TYR A C 1
ATOM 847 O O . TYR A 1 109 ? -8.896 -0.710 7.792 1.00 71.62 109 TYR A O 1
ATOM 855 N N . ALA A 1 110 ? -7.307 0.533 8.808 1.00 70.44 110 ALA A N 1
ATOM 856 C CA . ALA A 1 110 ? -8.239 1.536 9.286 1.00 70.44 110 ALA A CA 1
ATOM 857 C C . ALA A 1 110 ? -8.708 2.405 8.096 1.00 70.44 110 ALA A C 1
ATOM 859 O O . ALA A 1 110 ? -7.902 2.721 7.215 1.00 70.44 110 ALA A O 1
ATOM 860 N N . PRO A 1 111 ? -9.980 2.847 8.065 1.00 72.06 111 PRO A N 1
ATOM 861 C CA . PRO A 1 111 ? -10.507 3.713 7.006 1.00 72.06 111 PRO A CA 1
ATOM 862 C C . PRO A 1 111 ? -9.692 4.989 6.752 1.00 72.06 111 PRO A C 1
ATOM 864 O O . PRO A 1 111 ? -9.673 5.478 5.624 1.00 72.06 111 PRO A O 1
ATOM 867 N N . THR A 1 112 ? -9.046 5.523 7.793 1.00 71.56 112 THR A N 1
ATOM 868 C CA . THR A 1 112 ? -8.214 6.738 7.773 1.00 71.56 112 THR A CA 1
ATOM 869 C C . THR A 1 112 ? -6.849 6.527 7.121 1.00 71.56 112 THR A C 1
ATOM 871 O O . THR A 1 112 ? -6.256 7.480 6.623 1.00 71.56 112 THR A O 1
ATOM 874 N N . CYS A 1 113 ? -6.371 5.283 7.054 1.00 71.81 113 CYS A N 1
ATOM 875 C CA . CYS A 1 113 ? -5.102 4.929 6.414 1.00 71.81 113 CYS A CA 1
ATOM 876 C C . CYS A 1 113 ? -5.229 4.767 4.894 1.00 71.81 113 CYS A C 1
ATOM 878 O O . CYS A 1 113 ? -4.304 4.270 4.252 1.00 71.81 113 CYS A O 1
ATOM 880 N N . LEU A 1 114 ? -6.381 5.115 4.317 1.00 76.75 114 LEU A N 1
ATOM 881 C CA . LEU A 1 114 ? -6.691 4.932 2.907 1.00 76.75 114 LEU A CA 1
ATOM 882 C C . LEU A 1 114 ? -7.070 6.269 2.275 1.00 76.75 114 LEU A C 1
ATOM 884 O O . LEU A 1 114 ? -7.863 7.035 2.816 1.00 76.75 114 LEU A O 1
ATOM 888 N N . ALA A 1 115 ? -6.539 6.512 1.084 1.00 79.00 115 ALA A N 1
ATOM 889 C CA . ALA A 1 115 ? -6.934 7.605 0.211 1.00 79.00 115 ALA A CA 1
ATOM 890 C C . ALA A 1 115 ? -7.584 7.052 -1.067 1.00 79.00 115 ALA A C 1
ATOM 892 O O . ALA A 1 115 ? -7.305 5.910 -1.458 1.00 79.00 115 ALA A O 1
ATOM 893 N N . PRO A 1 116 ? -8.417 7.849 -1.767 1.00 80.19 116 PRO A N 1
ATOM 894 C CA . PRO A 1 116 ? -8.890 7.472 -3.091 1.00 80.19 116 PRO A CA 1
ATOM 895 C C . PRO A 1 116 ? -7.686 7.201 -3.991 1.00 80.19 116 PRO A C 1
ATOM 897 O O . PRO A 1 116 ? -6.764 8.017 -4.036 1.00 80.19 116 PRO A O 1
ATOM 900 N N . ALA A 1 117 ? -7.689 6.083 -4.721 1.00 74.75 117 ALA A N 1
ATOM 901 C CA . ALA A 1 117 ? -6.585 5.794 -5.624 1.00 74.75 117 ALA A CA 1
ATOM 902 C C . ALA A 1 117 ? -6.464 6.902 -6.674 1.00 74.75 117 ALA A C 1
ATOM 904 O O . ALA A 1 117 ? -7.413 7.145 -7.438 1.00 74.75 117 ALA A O 1
ATOM 905 N N . ASP A 1 118 ? -5.289 7.531 -6.720 1.00 63.53 118 ASP A N 1
ATOM 906 C CA . ASP A 1 118 ? -4.943 8.513 -7.739 1.00 63.53 118 ASP A CA 1
ATOM 907 C C . ASP A 1 118 ? -5.102 7.851 -9.120 1.00 63.53 118 ASP A C 1
ATOM 909 O O . ASP A 1 118 ? -4.487 6.811 -9.378 1.00 63.53 118 ASP A O 1
ATOM 913 N N . PRO A 1 119 ? -5.936 8.395 -10.023 1.00 52.62 119 PRO A N 1
ATOM 914 C CA . PRO A 1 119 ? -6.128 7.831 -11.353 1.00 52.62 119 PRO A CA 1
ATOM 915 C C . PRO A 1 119 ? -4.841 7.729 -12.183 1.00 52.62 119 PRO A C 1
ATOM 917 O O . PRO A 1 119 ? -4.779 6.876 -13.066 1.00 52.62 119 PRO A O 1
ATOM 920 N N . SER A 1 120 ? -3.801 8.510 -11.878 1.00 50.31 120 SER A N 1
ATOM 921 C CA . SER A 1 120 ? -2.466 8.352 -12.475 1.00 50.31 120 SER A CA 1
ATOM 922 C C . SER A 1 120 ? -1.722 7.099 -11.985 1.00 50.31 120 SER A C 1
ATOM 924 O O . SER A 1 120 ? -0.834 6.594 -12.671 1.00 50.31 120 SER A O 1
ATOM 926 N N . HIS A 1 121 ? -2.120 6.547 -10.836 1.00 47.72 121 HIS A N 1
ATOM 927 C CA . HIS A 1 121 ? -1.595 5.310 -10.256 1.00 47.72 121 HIS A CA 1
ATOM 928 C C . HIS A 1 121 ? -2.509 4.098 -10.482 1.00 47.72 121 HIS A C 1
ATOM 930 O O . HIS A 1 121 ? -2.045 2.967 -10.356 1.00 47.72 121 HIS A O 1
ATOM 936 N N . ARG A 1 122 ? -3.773 4.307 -10.889 1.00 45.28 122 ARG A N 1
ATOM 937 C CA . ARG A 1 122 ? -4.730 3.234 -11.242 1.00 45.28 122 ARG A CA 1
ATOM 938 C C . ARG A 1 122 ? -4.265 2.335 -12.394 1.00 45.28 122 ARG A C 1
ATOM 940 O O . ARG A 1 122 ? -4.818 1.258 -12.569 1.00 45.28 122 ARG A O 1
ATOM 947 N N . TYR A 1 123 ? -3.263 2.766 -13.162 1.00 38.66 123 TYR A N 1
ATOM 948 C CA . TYR A 1 123 ? -2.813 2.103 -14.389 1.00 38.66 123 TYR A CA 1
ATOM 949 C C . TYR A 1 123 ? -1.289 1.971 -14.490 1.00 38.66 123 TYR A C 1
ATOM 951 O O . TYR A 1 123 ? -0.729 2.090 -15.577 1.00 38.66 123 TYR A O 1
ATOM 959 N N . ARG A 1 124 ? -0.592 1.692 -13.380 1.00 42.22 124 ARG A N 1
ATOM 960 C CA . ARG A 1 124 ? 0.789 1.176 -13.477 1.00 42.22 124 ARG A CA 1
ATOM 961 C C . ARG A 1 124 ? 0.878 -0.322 -13.772 1.00 42.22 124 ARG A C 1
ATOM 963 O O . ARG A 1 124 ? 1.975 -0.849 -13.853 1.00 42.22 124 ARG A O 1
ATOM 970 N N . TYR A 1 125 ? -0.253 -0.972 -14.022 1.00 42.56 125 TYR A N 1
ATOM 971 C CA . TYR A 1 125 ? -0.304 -2.258 -14.705 1.00 42.56 125 TYR A CA 1
ATOM 972 C C . TYR A 1 125 ? -0.796 -2.028 -16.129 1.00 42.56 125 TYR A C 1
ATOM 974 O O . TYR A 1 125 ? -1.968 -2.211 -16.449 1.00 42.56 125 TYR A O 1
ATOM 982 N N . LYS A 1 126 ? 0.111 -1.580 -16.995 1.00 43.22 126 LYS A N 1
ATOM 983 C CA . LYS A 1 126 ? 0.010 -2.001 -18.387 1.00 43.22 126 LYS A CA 1
ATOM 984 C C . LYS A 1 126 ? 0.425 -3.468 -18.378 1.00 43.22 126 LYS A C 1
ATOM 986 O O . LYS A 1 126 ? 1.502 -3.769 -17.868 1.00 43.22 126 LYS A O 1
ATOM 991 N N . GLU A 1 127 ? -0.399 -4.362 -18.929 1.00 48.94 127 GLU A N 1
ATOM 992 C CA . GLU A 1 127 ? 0.157 -5.550 -19.584 1.00 48.94 127 GLU A CA 1
ATOM 993 C C . GLU A 1 127 ? 1.393 -5.058 -20.334 1.00 48.94 127 GLU A C 1
ATOM 995 O O . GLU A 1 127 ? 1.285 -4.108 -21.113 1.00 48.94 127 GLU A O 1
ATOM 1000 N N . SER A 1 128 ? 2.572 -5.554 -19.968 1.00 54.38 128 SER A N 1
ATOM 1001 C CA . SER A 1 128 ? 3.802 -5.094 -20.593 1.00 54.38 128 SER A CA 1
ATOM 1002 C C . SER A 1 128 ? 3.613 -5.238 -22.105 1.00 54.38 128 SER A C 1
ATOM 1004 O O . SER A 1 128 ? 3.410 -6.347 -22.591 1.00 54.38 128 SER A O 1
ATOM 1006 N N . ASP A 1 129 ? 3.601 -4.121 -22.847 1.00 66.81 129 ASP A N 1
ATOM 1007 C CA . ASP A 1 129 ? 3.475 -4.147 -24.315 1.00 66.81 129 ASP A CA 1
ATOM 1008 C C . ASP A 1 129 ? 4.683 -4.880 -24.946 1.00 66.81 129 ASP A C 1
ATOM 1010 O O . ASP A 1 129 ? 4.669 -5.219 -26.132 1.00 66.81 129 ASP A O 1
ATOM 1014 N N . TRP A 1 130 ? 5.721 -5.121 -24.137 1.00 78.56 130 TRP A N 1
ATOM 1015 C CA . TRP A 1 130 ? 6.920 -5.872 -24.459 1.00 78.56 130 TRP A CA 1
ATOM 1016 C C . TRP A 1 130 ? 6.655 -7.369 -24.564 1.00 78.56 130 TRP A C 1
ATOM 1018 O O . TRP A 1 130 ? 5.850 -7.955 -23.843 1.00 78.56 130 TRP A O 1
ATOM 1028 N N . ARG A 1 131 ? 7.397 -8.014 -25.455 1.00 82.12 131 ARG A N 1
ATOM 1029 C CA . ARG A 1 131 ? 7.395 -9.459 -25.662 1.00 82.12 131 ARG A CA 1
ATOM 1030 C C . ARG A 1 131 ? 8.791 -10.005 -25.438 1.00 82.12 131 ARG A C 1
ATOM 1032 O O . ARG A 1 131 ? 9.779 -9.328 -25.695 1.00 82.12 131 ARG A O 1
ATOM 1039 N N . ILE A 1 132 ? 8.866 -11.262 -25.006 1.00 84.69 132 ILE A N 1
ATOM 1040 C CA . ILE A 1 132 ? 10.137 -11.990 -24.964 1.00 84.69 132 ILE A CA 1
ATOM 1041 C C . ILE A 1 132 ? 10.769 -11.951 -26.362 1.00 84.69 132 ILE A C 1
ATOM 1043 O O . ILE A 1 132 ? 10.108 -12.280 -27.351 1.00 84.69 132 ILE A O 1
ATOM 1047 N N . GLY A 1 133 ? 12.029 -11.528 -26.428 1.00 84.38 133 GLY A N 1
ATOM 10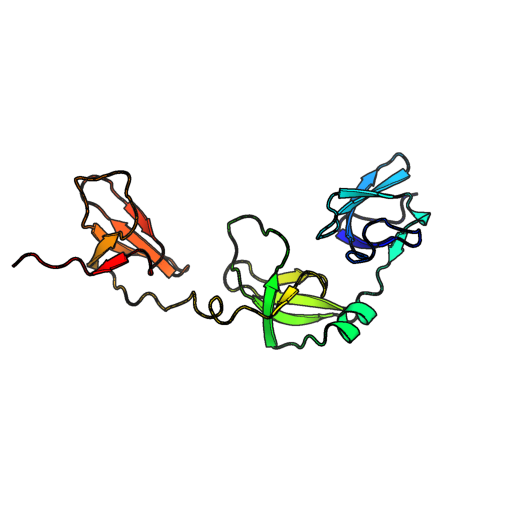48 C CA . GLY A 1 133 ? 12.777 -11.298 -27.661 1.00 84.38 133 GLY A CA 1
ATOM 1049 C C . GLY A 1 133 ? 12.778 -9.852 -28.167 1.00 84.38 133 GLY A C 1
ATOM 1050 O O . GLY A 1 133 ? 13.473 -9.556 -29.142 1.00 84.38 133 GLY A O 1
ATOM 1051 N N . ASP A 1 134 ? 12.025 -8.937 -27.548 1.00 89.44 134 ASP A N 1
ATOM 1052 C CA . ASP A 1 134 ? 12.060 -7.526 -27.936 1.00 89.44 134 ASP A CA 1
ATOM 1053 C C . ASP A 1 134 ? 13.398 -6.889 -27.550 1.00 89.44 134 ASP A C 1
ATOM 1055 O O . ASP A 1 134 ? 13.876 -7.025 -26.425 1.00 89.44 134 ASP A O 1
ATOM 1059 N N . ALA A 1 135 ? 13.991 -6.148 -28.485 1.00 92.50 135 ALA A N 1
ATOM 1060 C CA . ALA A 1 135 ? 15.170 -5.339 -28.208 1.00 92.50 135 ALA A CA 1
ATOM 1061 C C . ALA A 1 135 ? 14.745 -4.004 -27.584 1.00 92.50 135 ALA A C 1
ATOM 1063 O O . ALA A 1 135 ? 13.955 -3.255 -28.171 1.00 92.50 135 ALA A O 1
ATOM 1064 N N . VAL A 1 136 ? 15.299 -3.690 -26.415 1.00 91.06 136 VAL A N 1
ATOM 1065 C CA . VAL A 1 136 ? 14.916 -2.534 -25.599 1.00 91.06 136 VAL A CA 1
ATOM 1066 C C . VAL A 1 136 ? 16.134 -1.748 -25.125 1.00 91.06 136 VAL A C 1
ATOM 1068 O O . VAL A 1 136 ? 17.232 -2.283 -24.980 1.00 91.06 136 VAL A O 1
ATOM 1071 N N . THR A 1 137 ? 15.921 -0.462 -24.864 1.00 91.31 137 THR A N 1
ATOM 1072 C CA . THR A 1 137 ? 16.902 0.451 -24.277 1.00 91.31 137 THR A CA 1
ATOM 1073 C C . THR A 1 137 ? 16.332 1.044 -22.992 1.00 91.31 137 THR A C 1
ATOM 1075 O O . THR A 1 137 ? 15.262 1.661 -23.048 1.00 91.31 137 THR A O 1
ATOM 1078 N N . PRO A 1 138 ? 17.016 0.900 -21.842 1.00 87.31 138 PRO A N 1
ATOM 1079 C CA . PRO A 1 138 ? 16.641 1.607 -20.626 1.00 87.31 138 PRO A CA 1
ATOM 1080 C C . PRO A 1 138 ? 16.662 3.122 -20.827 1.00 87.31 138 PRO A C 1
ATOM 1082 O O . PRO A 1 138 ? 17.593 3.677 -21.404 1.00 87.31 138 PRO A O 1
ATOM 1085 N N . THR A 1 139 ? 15.635 3.808 -20.333 1.00 84.62 139 THR A N 1
ATOM 1086 C CA . THR A 1 139 ? 15.540 5.279 -20.353 1.00 84.62 139 THR A CA 1
ATOM 1087 C C . THR A 1 139 ? 16.132 5.925 -19.099 1.00 84.62 139 THR A C 1
ATOM 1089 O O . THR A 1 139 ? 16.148 7.149 -18.971 1.00 84.62 139 THR A O 1
ATOM 1092 N N . VAL A 1 140 ? 16.619 5.098 -18.175 1.00 79.69 140 VAL A N 1
ATOM 1093 C CA . VAL A 1 140 ? 17.307 5.486 -16.945 1.00 79.69 140 VAL A CA 1
ATOM 1094 C C . VAL A 1 140 ? 18.803 5.216 -17.073 1.00 79.69 140 VAL A C 1
ATOM 1096 O O . VAL A 1 140 ? 19.223 4.385 -17.875 1.00 79.69 140 VAL A O 1
ATOM 1099 N N . GLU A 1 141 ? 19.607 5.919 -16.279 1.00 76.25 141 GLU A N 1
ATOM 1100 C CA . GLU A 1 141 ? 21.046 5.670 -16.206 1.00 76.25 141 GLU A CA 1
ATOM 1101 C C . GLU A 1 141 ? 21.303 4.237 -15.722 1.00 76.25 141 GLU A C 1
ATOM 1103 O O . GLU A 1 141 ? 20.829 3.837 -14.656 1.00 76.25 141 GLU A O 1
ATOM 1108 N N . THR A 1 142 ? 22.024 3.459 -16.528 1.00 73.06 142 THR A N 1
ATOM 1109 C CA . THR A 1 142 ? 22.455 2.104 -16.179 1.00 73.06 142 THR A CA 1
ATOM 1110 C C . THR A 1 142 ? 23.863 2.147 -15.591 1.00 73.06 142 THR A C 1
ATOM 1112 O O . THR A 1 142 ? 24.642 3.064 -15.856 1.00 73.06 142 THR A O 1
ATOM 1115 N N . GLY A 1 143 ? 24.243 1.116 -14.832 1.00 72.25 143 GLY A N 1
ATOM 1116 C CA . GLY A 1 143 ? 25.624 0.946 -14.359 1.00 72.25 143 GLY A CA 1
ATOM 1117 C C . GLY A 1 143 ? 26.634 0.626 -15.474 1.00 72.25 143 GLY A C 1
ATOM 1118 O O . GLY A 1 143 ? 27.811 0.391 -15.189 1.00 72.25 143 GLY A O 1
ATOM 1119 N N . HIS A 1 144 ? 26.187 0.588 -16.734 1.00 76.75 144 HIS A N 1
ATOM 1120 C CA . HIS A 1 144 ? 26.910 0.036 -17.877 1.00 76.75 144 HIS A CA 1
ATOM 1121 C C . HIS A 1 144 ? 26.751 0.948 -19.110 1.00 76.75 144 HIS A C 1
ATOM 1123 O O . HIS A 1 144 ? 25.999 0.634 -20.029 1.00 76.75 144 HIS A O 1
ATOM 1129 N N . PRO A 1 145 ? 27.466 2.089 -19.167 1.00 70.81 145 PRO A N 1
ATOM 1130 C CA . PRO A 1 145 ? 27.247 3.126 -20.185 1.00 70.81 145 PRO A CA 1
ATOM 1131 C C . PRO A 1 145 ? 27.583 2.684 -21.618 1.00 70.81 145 PRO A C 1
ATOM 1133 O O . PRO A 1 145 ? 27.073 3.258 -22.577 1.00 70.81 145 PRO A O 1
ATOM 1136 N N . ASP A 1 146 ? 28.424 1.658 -21.769 1.00 78.81 146 ASP A N 1
ATOM 1137 C CA . ASP A 1 146 ? 28.828 1.105 -23.067 1.00 78.81 146 ASP A CA 1
ATOM 1138 C C . ASP A 1 146 ? 27.858 0.029 -23.593 1.00 78.81 146 ASP A C 1
ATOM 1140 O O . ASP A 1 146 ? 28.083 -0.541 -24.664 1.00 78.81 146 ASP A O 1
ATOM 1144 N N . GLU A 1 147 ? 26.796 -0.278 -22.844 1.00 81.44 147 GLU A N 1
ATOM 1145 C CA . GLU A 1 147 ? 25.818 -1.311 -23.169 1.00 81.44 147 GLU A CA 1
ATOM 1146 C C . GLU A 1 147 ? 24.397 -0.792 -22.929 1.00 81.44 147 GLU A C 1
ATOM 1148 O O . GLU A 1 147 ? 23.869 -0.794 -21.822 1.00 81.44 147 GLU A O 1
ATOM 1153 N N . THR A 1 148 ? 23.784 -0.296 -24.002 1.00 83.44 148 THR A N 1
ATOM 1154 C CA . THR A 1 148 ? 22.515 0.447 -23.949 1.00 83.44 148 THR A CA 1
ATOM 1155 C C . THR A 1 148 ? 21.344 -0.301 -24.579 1.00 83.44 148 THR A C 1
ATOM 1157 O O . THR A 1 148 ? 20.217 0.191 -24.578 1.00 83.44 148 THR A O 1
ATOM 1160 N N . VAL A 1 149 ? 21.593 -1.483 -25.142 1.00 91.06 149 VAL A N 1
ATOM 1161 C CA . VAL A 1 149 ? 20.572 -2.324 -25.769 1.00 91.06 149 VAL A CA 1
ATOM 1162 C C . VAL A 1 149 ? 20.644 -3.708 -25.152 1.00 91.06 149 VAL A C 1
ATOM 1164 O O . VAL A 1 149 ? 21.700 -4.338 -25.171 1.00 91.06 149 VAL A O 1
ATOM 1167 N N . GLY A 1 150 ? 19.511 -4.171 -24.638 1.00 91.25 150 GLY A N 1
ATOM 1168 C CA . GLY A 1 150 ? 19.323 -5.532 -24.156 1.00 91.25 150 GLY A CA 1
ATOM 1169 C C . GLY A 1 150 ? 18.095 -6.168 -24.795 1.00 91.25 150 GLY A C 1
ATOM 1170 O O . GLY A 1 150 ? 17.336 -5.512 -25.513 1.00 91.25 150 GLY A O 1
ATOM 1171 N N . GLU A 1 151 ? 17.910 -7.457 -24.553 1.00 94.12 151 GLU A N 1
ATOM 1172 C CA . GLU A 1 151 ? 16.767 -8.221 -25.052 1.00 94.12 151 GLU A CA 1
ATOM 1173 C C . GLU A 1 151 ? 15.853 -8.604 -23.894 1.00 94.12 151 GLU A C 1
ATOM 1175 O O . GLU A 1 151 ? 16.324 -9.039 -22.844 1.00 94.12 151 GLU A O 1
ATOM 1180 N N . VAL A 1 152 ? 14.541 -8.471 -24.070 1.00 91.81 152 VAL A N 1
ATOM 1181 C CA . VAL A 1 152 ? 13.571 -8.952 -23.086 1.00 91.81 152 VAL A CA 1
ATOM 1182 C C . VAL A 1 152 ? 13.671 -10.471 -22.997 1.00 91.81 152 VAL A C 1
ATOM 1184 O O . VAL A 1 152 ? 13.254 -11.191 -23.902 1.00 91.81 152 VAL A O 1
ATOM 1187 N N . HIS A 1 153 ? 14.218 -10.961 -21.892 1.00 88.25 153 HIS A N 1
ATOM 1188 C CA . HIS A 1 153 ? 14.437 -12.381 -21.654 1.00 88.25 153 HIS A CA 1
ATOM 1189 C C . HIS A 1 153 ? 13.241 -13.031 -20.962 1.00 88.25 153 HIS A C 1
ATOM 1191 O O . HIS A 1 153 ? 12.827 -14.137 -21.309 1.00 88.25 153 HIS A O 1
ATOM 1197 N N . GLN A 1 154 ? 12.653 -12.318 -20.006 1.00 85.50 154 GLN A N 1
ATOM 1198 C CA . GLN A 1 154 ? 11.517 -12.789 -19.234 1.00 85.50 154 GLN A CA 1
ATOM 1199 C C . GLN A 1 154 ? 10.618 -11.611 -18.874 1.00 85.50 154 GLN A C 1
ATOM 1201 O O . GLN A 1 154 ? 11.078 -10.502 -18.618 1.00 85.50 154 GLN A O 1
ATOM 1206 N N . ILE A 1 155 ? 9.317 -11.873 -18.826 1.00 81.06 155 ILE A N 1
ATOM 1207 C CA . ILE A 1 155 ? 8.354 -10.986 -18.183 1.00 81.06 155 ILE A CA 1
ATOM 1208 C C . ILE A 1 155 ? 7.914 -11.726 -16.933 1.00 81.06 155 ILE A C 1
ATOM 1210 O O . ILE A 1 155 ? 7.463 -12.870 -17.003 1.00 81.06 155 ILE A O 1
ATOM 1214 N N . THR A 1 156 ? 8.163 -11.115 -15.786 1.00 72.38 156 THR A N 1
ATOM 1215 C CA . THR A 1 156 ? 7.802 -11.690 -14.490 1.00 7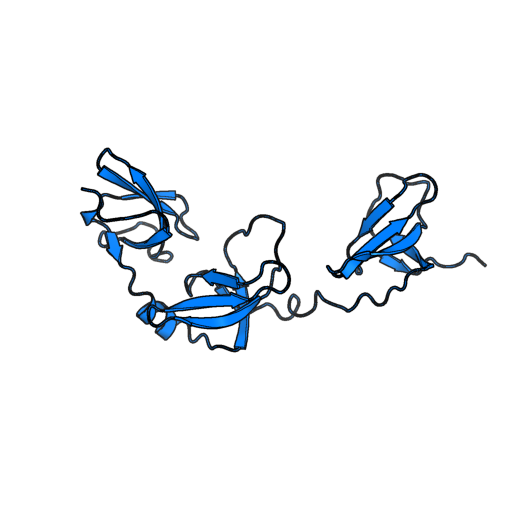2.38 156 THR A CA 1
ATOM 1216 C C . THR A 1 156 ? 6.278 -11.765 -14.354 1.00 72.38 156 THR A C 1
ATOM 1218 O O . THR A 1 156 ? 5.554 -11.027 -15.025 1.00 72.38 156 THR A O 1
ATOM 1221 N N . GLU A 1 157 ? 5.772 -12.624 -13.461 1.00 55.78 157 GLU A N 1
ATOM 1222 C CA . GLU A 1 157 ? 4.331 -12.655 -13.111 1.00 55.78 157 GLU A CA 1
ATOM 1223 C C . GLU A 1 157 ? 3.828 -11.287 -12.609 1.00 55.78 157 GLU A C 1
ATOM 1225 O O . GLU A 1 157 ? 2.647 -10.959 -12.672 1.00 55.78 157 GLU A O 1
ATOM 1230 N N . ASP A 1 158 ? 4.787 -10.478 -12.184 1.00 55.81 158 ASP A N 1
ATOM 1231 C CA . ASP A 1 158 ? 4.704 -9.156 -11.611 1.00 55.81 158 ASP A CA 1
ATOM 1232 C C . ASP A 1 158 ? 4.669 -8.012 -12.642 1.00 55.81 158 ASP A C 1
ATOM 1234 O O . ASP A 1 158 ? 4.494 -6.849 -12.272 1.00 55.81 158 ASP A O 1
ATOM 1238 N N . GLY A 1 159 ? 4.836 -8.328 -13.932 1.00 66.44 159 GLY A N 1
ATOM 1239 C CA . GLY A 1 159 ? 4.826 -7.370 -15.040 1.00 66.44 159 GLY A CA 1
ATOM 1240 C C . GLY A 1 159 ? 6.145 -6.626 -15.263 1.00 66.44 159 GLY A C 1
ATOM 1241 O O . GLY A 1 159 ? 6.276 -5.930 -16.271 1.00 66.44 159 GLY A O 1
ATOM 1242 N N . ASP A 1 160 ? 7.133 -6.805 -14.383 1.00 79.88 160 ASP A N 1
ATOM 1243 C CA . ASP A 1 160 ? 8.490 -6.311 -14.598 1.00 79.88 160 ASP A CA 1
ATOM 1244 C C . ASP A 1 160 ? 9.173 -7.088 -15.726 1.00 79.88 160 ASP A C 1
ATOM 1246 O O . ASP A 1 160 ? 8.968 -8.296 -15.913 1.00 79.88 160 ASP A O 1
ATOM 1250 N N . VAL A 1 161 ? 10.005 -6.371 -16.471 1.00 84.12 161 VAL A N 1
ATOM 1251 C CA . VAL A 1 161 ? 10.700 -6.866 -17.651 1.00 84.12 161 VAL A CA 1
ATOM 1252 C C . VAL A 1 161 ? 12.139 -7.175 -17.275 1.00 84.12 161 VAL A C 1
ATOM 1254 O O . VAL A 1 161 ? 12.911 -6.280 -16.935 1.00 84.12 161 VAL A O 1
ATOM 1257 N N . VAL A 1 162 ? 12.499 -8.452 -17.349 1.00 90.19 162 VAL A N 1
ATOM 1258 C CA . VAL A 1 162 ? 13.882 -8.904 -17.222 1.00 90.19 162 VAL A CA 1
ATOM 1259 C C . VAL A 1 162 ? 14.546 -8.739 -18.579 1.00 90.19 162 VAL A C 1
ATOM 1261 O O . VAL A 1 162 ? 14.169 -9.389 -19.559 1.00 90.19 162 VAL A O 1
ATOM 1264 N N . VAL A 1 163 ? 15.524 -7.850 -18.632 1.00 92.00 163 VAL A N 1
ATOM 1265 C CA . VAL A 1 163 ? 16.318 -7.547 -19.814 1.00 92.00 163 VAL A CA 1
ATOM 1266 C C . VAL A 1 163 ? 17.670 -8.225 -19.663 1.00 92.00 163 VAL A C 1
ATOM 1268 O O . VAL A 1 163 ? 18.366 -8.023 -18.672 1.00 92.00 163 VAL A O 1
ATOM 1271 N N . LEU A 1 164 ? 18.041 -9.034 -20.648 1.00 93.56 164 LEU A N 1
ATOM 1272 C CA . LEU A 1 164 ? 19.355 -9.647 -20.742 1.00 93.56 164 LEU A CA 1
ATOM 1273 C C . LEU A 1 164 ? 20.263 -8.770 -21.603 1.00 93.56 164 LEU A C 1
ATOM 1275 O O . LEU A 1 164 ? 20.053 -8.605 -22.809 1.00 93.56 164 LEU A O 1
ATOM 1279 N N . PHE A 1 165 ? 21.299 -8.238 -20.971 1.00 91.25 165 PHE A N 1
ATOM 1280 C CA . PHE A 1 165 ? 22.419 -7.572 -21.617 1.00 91.25 165 PHE A CA 1
ATOM 1281 C C . PHE A 1 165 ? 23.560 -8.563 -21.864 1.00 91.25 165 PHE A C 1
ATOM 1283 O O . PHE A 1 165 ? 23.774 -9.504 -21.097 1.00 91.25 165 PHE A O 1
ATOM 1290 N N . ALA A 1 166 ? 24.330 -8.354 -22.929 1.00 87.75 166 ALA A N 1
ATOM 1291 C CA . ALA A 1 166 ? 25.388 -9.271 -23.341 1.00 87.75 166 ALA A CA 1
ATOM 1292 C C . ALA A 1 166 ? 26.595 -9.281 -22.386 1.00 87.75 166 ALA A C 1
ATOM 1294 O O . ALA A 1 166 ? 27.281 -10.302 -22.296 1.00 87.75 166 ALA A O 1
ATOM 1295 N N . ARG A 1 167 ? 26.886 -8.170 -21.694 1.00 85.75 167 ARG A N 1
ATOM 1296 C CA . ARG A 1 167 ? 27.990 -8.068 -20.724 1.00 85.75 167 ARG A CA 1
ATOM 1297 C C . ARG A 1 167 ? 27.504 -7.875 -19.295 1.00 85.75 167 ARG A C 1
ATOM 1299 O O . ARG A 1 167 ? 28.078 -8.494 -18.403 1.00 85.75 167 ARG A O 1
ATOM 1306 N N . ALA A 1 168 ? 26.491 -7.040 -19.082 1.00 85.62 168 ALA A N 1
ATOM 1307 C CA . ALA A 1 168 ? 25.936 -6.775 -17.756 1.00 85.62 168 ALA A CA 1
ATOM 1308 C C . ALA A 1 168 ? 25.106 -7.946 -17.203 1.00 85.62 168 ALA A C 1
ATOM 1310 O O . ALA A 1 168 ? 25.009 -8.113 -15.989 1.00 85.62 168 ALA A O 1
ATOM 1311 N N . GLY A 1 169 ? 24.594 -8.816 -18.079 1.00 88.62 169 GLY A N 1
ATOM 1312 C CA . GLY A 1 169 ? 23.739 -9.930 -17.685 1.00 88.62 169 GLY A CA 1
ATOM 1313 C C . GLY A 1 169 ? 22.289 -9.495 -17.493 1.00 88.62 169 GLY A C 1
ATOM 1314 O O . GLY A 1 169 ? 21.804 -8.611 -18.195 1.00 88.62 169 GLY A O 1
ATOM 1315 N N . GLU A 1 170 ? 21.571 -10.176 -16.604 1.00 92.38 170 GLU A N 1
ATOM 1316 C CA . GLU A 1 170 ? 20.146 -9.931 -16.380 1.00 92.38 170 GLU A CA 1
ATOM 1317 C C . GLU A 1 170 ? 19.912 -8.746 -15.448 1.00 92.38 170 GLU A C 1
ATOM 1319 O O . GLU A 1 170 ? 20.465 -8.672 -14.350 1.00 92.38 170 GLU A O 1
ATOM 1324 N N . GLU A 1 171 ? 19.016 -7.860 -15.863 1.00 88.81 171 GLU A N 1
ATOM 1325 C CA . GLU A 1 171 ? 18.566 -6.724 -15.075 1.00 88.81 171 GLU A CA 1
ATOM 1326 C C . GLU A 1 171 ? 17.050 -6.561 -15.175 1.00 88.81 171 GLU A C 1
ATOM 1328 O O . GLU A 1 171 ? 16.435 -6.873 -16.193 1.00 88.81 171 GLU A O 1
ATOM 1333 N N . VAL A 1 172 ? 16.432 -6.057 -14.108 1.00 87.00 172 VAL A N 1
ATOM 1334 C CA . VAL A 1 172 ? 14.973 -5.953 -13.995 1.00 87.00 172 VAL A CA 1
ATOM 1335 C C . VAL A 1 172 ? 14.540 -4.497 -14.115 1.00 87.00 172 VAL A C 1
ATOM 1337 O O . VAL A 1 172 ? 15.023 -3.632 -13.382 1.00 87.00 172 VAL A O 1
ATOM 1340 N N . TYR A 1 173 ? 13.594 -4.235 -15.015 1.00 81.19 173 TYR A N 1
ATOM 1341 C CA . TYR A 1 173 ? 13.066 -2.903 -15.288 1.00 81.19 173 TYR A CA 1
ATOM 1342 C C . TYR A 1 173 ? 11.544 -2.873 -15.225 1.00 81.19 173 TYR A C 1
ATOM 1344 O O . TYR A 1 173 ? 10.862 -3.782 -15.697 1.00 81.19 173 TYR A O 1
ATOM 1352 N N . ALA A 1 174 ? 11.013 -1.750 -14.745 1.00 79.25 174 ALA A N 1
ATOM 1353 C CA . ALA A 1 174 ? 9.615 -1.416 -14.970 1.00 79.25 174 ALA A CA 1
ATOM 1354 C C . ALA A 1 174 ? 9.371 -1.182 -16.481 1.00 79.25 174 ALA A C 1
ATOM 1356 O O . ALA A 1 174 ? 10.216 -0.554 -17.132 1.00 79.25 174 ALA A O 1
ATOM 1357 N N . PRO A 1 175 ? 8.229 -1.616 -17.054 1.00 78.12 175 PRO A N 1
ATOM 1358 C CA . PRO A 1 175 ? 7.951 -1.496 -18.491 1.00 78.12 175 PRO A CA 1
ATOM 1359 C C . PRO A 1 175 ? 8.059 -0.076 -19.069 1.00 78.12 175 PRO A C 1
ATOM 1361 O O . PRO A 1 175 ? 8.398 0.081 -20.240 1.00 78.12 175 PRO A O 1
ATOM 1364 N N . ASP A 1 176 ? 7.769 0.954 -18.267 1.00 77.06 176 ASP A N 1
ATOM 1365 C CA . ASP A 1 176 ? 7.807 2.376 -18.645 1.00 77.06 176 ASP A CA 1
ATOM 1366 C C . ASP A 1 176 ? 9.221 2.979 -18.642 1.00 77.06 176 ASP A C 1
ATOM 1368 O O . ASP A 1 176 ? 9.442 4.072 -19.169 1.00 77.06 176 ASP A O 1
ATOM 1372 N N . ARG A 1 177 ? 10.195 2.256 -18.082 1.00 81.62 177 ARG A N 1
ATOM 1373 C CA . ARG A 1 177 ? 11.620 2.611 -18.098 1.00 81.62 177 ARG A CA 1
ATOM 1374 C C . ARG A 1 177 ? 12.365 2.021 -19.287 1.00 81.62 177 ARG A C 1
ATOM 1376 O O . ARG A 1 177 ? 13.588 2.109 -19.339 1.00 81.62 177 ARG A O 1
ATOM 1383 N N . LEU A 1 178 ? 11.642 1.429 -20.230 1.00 84.31 178 LEU A N 1
ATOM 1384 C CA . LEU A 1 178 ? 12.184 0.850 -21.447 1.00 84.31 178 LEU A CA 1
ATOM 1385 C C . LEU A 1 178 ? 11.626 1.594 -22.660 1.00 84.31 178 LEU A C 1
ATOM 1387 O O . LEU A 1 178 ? 10.456 1.973 -22.705 1.00 84.31 178 LEU A O 1
ATOM 1391 N N . ALA A 1 179 ? 12.474 1.793 -23.660 1.00 87.50 179 ALA A N 1
ATOM 1392 C CA . ALA A 1 179 ? 12.098 2.266 -24.984 1.00 87.50 179 ALA A CA 1
ATOM 1393 C C . ALA A 1 179 ? 12.465 1.205 -26.032 1.00 87.50 179 ALA A C 1
ATOM 1395 O O . ALA A 1 179 ? 13.404 0.437 -25.804 1.00 87.50 179 ALA A O 1
ATOM 1396 N N . PRO A 1 180 ? 11.780 1.150 -27.192 1.00 88.31 180 PRO A N 1
ATOM 1397 C CA . PRO A 1 180 ? 12.160 0.219 -28.245 1.00 88.31 180 PRO A CA 1
ATOM 1398 C C . PRO A 1 180 ? 13.575 0.559 -28.696 1.00 88.31 180 PRO A C 1
ATOM 1400 O O . PRO A 1 180 ? 13.860 1.725 -28.988 1.00 88.31 180 PRO A O 1
ATOM 1403 N N . ALA A 1 181 ? 14.456 -0.436 -28.783 1.00 85.50 181 ALA A N 1
ATOM 1404 C CA . ALA A 1 181 ? 15.773 -0.200 -29.343 1.00 85.50 181 ALA A CA 1
ATOM 1405 C C . ALA A 1 181 ? 15.594 0.226 -30.805 1.00 85.50 181 ALA A C 1
ATOM 1407 O O . ALA A 1 181 ? 15.101 -0.534 -31.647 1.00 85.50 181 ALA A O 1
ATOM 1408 N N . HIS A 1 182 ? 15.969 1.462 -31.133 1.00 73.38 182 HIS A N 1
ATOM 1409 C CA . HIS A 1 182 ? 16.040 1.861 -32.528 1.00 73.38 182 HIS A CA 1
ATOM 1410 C C . HIS A 1 182 ? 17.116 1.009 -33.195 1.00 73.38 182 HIS A C 1
ATOM 1412 O O . HIS A 1 182 ? 18.299 1.135 -32.881 1.00 73.38 182 HIS A O 1
ATOM 1418 N N . ARG A 1 183 ? 16.711 0.143 -34.135 1.00 48.25 183 ARG A N 1
ATOM 1419 C CA . ARG A 1 183 ? 17.662 -0.442 -35.079 1.00 48.25 183 ARG A CA 1
ATOM 1420 C C . ARG A 1 183 ? 18.350 0.725 -35.774 1.00 48.25 183 ARG A C 1
ATOM 1422 O O . ARG A 1 183 ? 17.698 1.465 -36.513 1.00 48.25 183 ARG A O 1
ATOM 1429 N N . ALA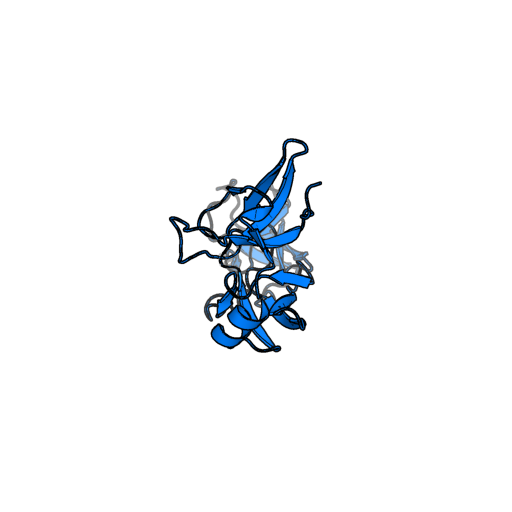 A 1 184 ? 19.639 0.907 -35.504 1.00 41.03 184 ALA A N 1
ATOM 1430 C CA . ALA A 1 184 ? 20.466 1.715 -36.379 1.00 41.03 184 ALA A CA 1
ATOM 1431 C C . ALA A 1 184 ? 20.302 1.153 -37.810 1.00 41.03 184 ALA A C 1
ATOM 1433 O O . ALA A 1 184 ? 20.260 -0.075 -37.956 1.00 41.03 184 ALA A O 1
ATOM 1434 N N . PRO A 1 185 ? 20.099 2.013 -38.823 1.00 41.41 185 PRO A N 1
ATOM 1435 C CA . PRO A 1 185 ? 19.979 1.577 -40.211 1.00 41.41 185 PRO A CA 1
ATOM 1436 C C . PRO A 1 185 ? 21.223 0.829 -40.700 1.00 41.41 185 PRO A C 1
ATOM 1438 O O . PRO A 1 185 ? 22.333 1.117 -40.194 1.00 41.41 185 PRO A O 1
#

Foldseek 3Di:
DQPDDFQFKWFFPDDDPCPVFRIWTFHDQDPVQWTWTQTQPPGTDIDGSVRIDRDQLVVQLVVLVDDQQFKKAFPHDDDPPFQRIFGFHDQDPSNWTWTQGPPVGTDTDRSSRIDRPDPVSVPLDDQLPDDQQFKKFFQDDDPCPPWGIFGFHDQDPVRWTWTQTPPVGTDTHRSVRIDGPPDDD

Secondary structure (DSSP, 8-state):
-----TT-EEEESS--S-TT---EEEEEE-TTS-EEEEETTTEEEEE-GGGEEE--HHHHHHHH---TT-EEEESS---TTS-S-EEEEEE-TT--EEEEETTTEEEEE-GGGEEEPPTTTTT-----S--TT-EEEESS--S-TT---EEEEEE-TTS-EEEEETTTEEEEE-GGGEEE-----

Radius of gyration: 22.68 Å; chains: 1; bounding box: 48×30×74 Å

pLDDT: mean 74.75, std 14.06, range [38.66, 94.12]